Protein AF-A0A8A1MD10-F1 (afdb_monomer_lite)

Sequence (237 aa):
MRPQIRIPIPFLLPCSCPISASTSSSSISSNSLFLYAPNSRLSQWTCHQCLEQRRVQRHQIAHLLSREYSTTTPQFQKFNNNWGNNTNDKRRPRRALRYAAAGGTLGAALFAFSDDLKHVYSAAERTGRVTVALAVCINDYRKTLNRDSDSEEEKAGWLKACHKRCAQRTLRVLEKNGSIFIKLGQHLSSMGYLLPLEWTTTFIPLQDKCPVSSFESIEEMFVKDTGHTIDELFSSF

Radius of gyration: 34.05 Å; chains: 1; bounding box: 93×76×70 Å

Organism: Ajellomyces capsulatus (NCBI:txid5037)

InterPro domains:
  IPR051130 Mitochondrial structure and function regulator [PTHR43173] (122-237)

pLDDT: mean 72.94, std 24.13, range [28.0, 98.62]

Structure (mmCIF, N/CA/C/O backbone):
data_AF-A0A8A1MD10-F1
#
_entry.id   AF-A0A8A1MD10-F1
#
loop_
_atom_site.group_PDB
_atom_site.id
_atom_site.type_symbol
_atom_site.label_atom_id
_atom_site.label_alt_id
_atom_site.label_comp_id
_atom_site.label_asym_id
_atom_site.label_entity_id
_atom_site.label_seq_id
_atom_site.pdbx_PDB_ins_code
_atom_site.Cartn_x
_atom_site.Cartn_y
_atom_site.Cartn_z
_atom_site.occupancy
_atom_site.B_iso_or_equiv
_atom_site.auth_seq_id
_atom_site.auth_comp_id
_atom_site.auth_asym_id
_atom_site.auth_atom_id
_atom_site.pdbx_PDB_model_num
ATOM 1 N N . MET A 1 1 ? 34.085 29.764 1.955 1.00 44.03 1 MET A N 1
ATOM 2 C CA . MET A 1 1 ? 34.337 29.331 3.346 1.00 44.03 1 MET A CA 1
ATOM 3 C C . MET A 1 1 ? 33.016 29.366 4.104 1.00 44.03 1 MET A C 1
ATOM 5 O O . MET A 1 1 ? 32.443 30.437 4.231 1.00 44.03 1 MET A O 1
ATOM 9 N N . ARG A 1 2 ? 32.481 28.208 4.509 1.00 38.69 2 ARG A N 1
ATOM 10 C CA . ARG A 1 2 ? 31.287 28.081 5.367 1.00 38.69 2 ARG A CA 1
ATOM 11 C C . ARG A 1 2 ? 31.654 27.185 6.560 1.00 38.69 2 ARG A C 1
ATOM 13 O O . ARG A 1 2 ? 32.379 26.215 6.337 1.00 38.69 2 ARG A O 1
ATOM 20 N N . PRO A 1 3 ? 31.220 27.506 7.789 1.00 41.19 3 PRO A N 1
ATOM 21 C CA . PRO A 1 3 ? 31.648 26.789 8.983 1.00 41.19 3 PRO A CA 1
ATOM 22 C C . PRO A 1 3 ? 30.941 25.433 9.107 1.00 41.19 3 PRO A C 1
ATOM 24 O O . PRO A 1 3 ? 29.735 25.322 8.903 1.00 41.19 3 PRO A O 1
ATOM 27 N N . GLN A 1 4 ? 31.724 24.410 9.449 1.00 41.06 4 GLN A N 1
ATOM 28 C CA . GLN A 1 4 ? 31.274 23.068 9.814 1.00 41.06 4 GLN A CA 1
ATOM 29 C C . GLN A 1 4 ? 30.897 23.065 11.300 1.00 41.06 4 GLN A C 1
ATOM 31 O O . GLN A 1 4 ? 31.772 23.228 12.149 1.00 41.06 4 GLN A O 1
ATOM 36 N N . ILE A 1 5 ? 29.620 22.863 11.626 1.00 41.25 5 ILE A N 1
ATOM 37 C CA . ILE A 1 5 ? 29.182 22.608 13.004 1.00 41.25 5 ILE A CA 1
ATOM 38 C C . ILE A 1 5 ? 29.182 21.093 13.208 1.00 41.25 5 ILE A C 1
ATOM 40 O O . ILE A 1 5 ? 28.357 20.366 12.660 1.00 41.25 5 ILE A O 1
ATOM 44 N N . ARG A 1 6 ? 30.173 20.622 13.968 1.00 39.50 6 ARG A N 1
ATOM 45 C CA . ARG A 1 6 ? 30.375 19.227 14.362 1.00 39.50 6 ARG A CA 1
ATOM 46 C C . ARG A 1 6 ? 29.631 19.000 15.684 1.00 39.50 6 ARG A C 1
ATOM 48 O O . ARG A 1 6 ? 30.017 19.572 16.697 1.00 39.50 6 ARG A O 1
ATOM 55 N N . ILE A 1 7 ? 28.568 18.199 15.676 1.00 38.38 7 ILE A N 1
ATOM 56 C CA . ILE A 1 7 ? 27.842 17.798 16.893 1.00 38.38 7 ILE A CA 1
ATOM 57 C C . ILE A 1 7 ? 28.504 16.520 17.454 1.00 38.38 7 ILE A C 1
ATOM 59 O O . ILE A 1 7 ? 28.786 15.609 16.671 1.00 38.38 7 ILE A O 1
ATOM 63 N N . PRO A 1 8 ? 28.802 16.435 18.765 1.00 36.66 8 PRO A N 1
ATOM 64 C CA . PRO A 1 8 ? 29.483 15.289 19.363 1.00 36.66 8 PRO A CA 1
ATOM 65 C C . PRO A 1 8 ? 28.542 14.093 19.575 1.00 36.66 8 PRO A C 1
ATOM 67 O O . PRO A 1 8 ? 27.419 14.232 20.052 1.00 36.66 8 PRO A O 1
ATOM 70 N N . ILE A 1 9 ? 29.045 12.905 19.238 1.00 42.38 9 ILE A N 1
ATOM 71 C CA . ILE A 1 9 ? 28.426 11.597 19.487 1.00 42.38 9 ILE A CA 1
ATOM 72 C C . ILE A 1 9 ? 28.698 11.214 20.952 1.00 42.38 9 ILE A C 1
ATOM 74 O O . ILE A 1 9 ? 29.871 11.162 21.333 1.00 42.38 9 ILE A O 1
ATOM 78 N N . PRO A 1 10 ? 27.686 10.903 21.784 1.00 40.12 10 PRO A N 1
ATOM 79 C CA . PRO A 1 10 ? 27.935 10.277 23.070 1.00 40.12 10 PRO A CA 1
ATOM 80 C C . PRO A 1 10 ? 28.307 8.807 22.861 1.00 40.12 10 PRO A C 1
ATOM 82 O O . PRO A 1 10 ? 27.549 8.014 22.303 1.00 40.12 10 PRO A O 1
ATOM 85 N N . PHE A 1 11 ? 29.510 8.476 23.319 1.00 37.62 11 PHE A N 1
ATOM 86 C CA . PHE A 1 11 ? 30.043 7.131 23.463 1.00 37.62 11 PHE A CA 1
ATOM 87 C C . PHE A 1 11 ? 29.092 6.249 24.286 1.00 37.62 11 PHE A C 1
ATOM 89 O O . PHE A 1 11 ? 28.817 6.533 25.451 1.00 37.62 11 PHE A O 1
ATOM 96 N N . LEU A 1 12 ? 28.636 5.145 23.693 1.00 33.94 12 LEU A N 1
ATOM 97 C CA . LEU A 1 12 ? 28.057 4.022 24.424 1.00 33.94 12 LEU A CA 1
ATOM 98 C C . LEU A 1 12 ? 29.203 3.250 25.089 1.00 33.94 12 LEU A C 1
ATOM 100 O O . LEU A 1 12 ? 29.985 2.585 24.411 1.00 33.94 12 LEU A O 1
ATOM 104 N N . LEU A 1 13 ? 29.315 3.361 26.414 1.00 36.78 13 LEU A N 1
ATOM 105 C CA . LEU A 1 13 ? 30.119 2.445 27.221 1.00 36.78 13 LEU A CA 1
ATOM 106 C C . LEU A 1 13 ? 29.329 1.145 27.474 1.00 36.78 13 LEU A C 1
ATOM 108 O O . LEU A 1 13 ? 28.119 1.201 27.709 1.00 36.78 13 LEU A O 1
ATOM 112 N N . PRO A 1 14 ? 29.995 -0.022 27.432 1.00 34.59 14 PRO A N 1
ATOM 113 C CA . PRO A 1 14 ? 29.366 -1.325 27.578 1.00 34.59 14 PRO A CA 1
ATOM 114 C C . PRO A 1 14 ? 29.125 -1.650 29.055 1.00 34.59 14 PRO A C 1
ATOM 116 O O . PRO A 1 14 ? 30.045 -1.605 29.871 1.00 34.59 14 PRO A O 1
ATOM 119 N N . CYS A 1 15 ? 27.893 -2.021 29.406 1.00 29.03 15 CYS A N 1
ATOM 120 C CA . CYS A 1 15 ? 27.619 -2.612 30.710 1.00 29.03 15 CYS A CA 1
ATOM 121 C C . CYS A 1 15 ? 28.132 -4.054 30.747 1.00 29.03 15 CYS A C 1
ATOM 123 O O . CYS A 1 15 ? 27.687 -4.928 30.006 1.00 29.03 15 CYS A O 1
ATOM 125 N N . SER A 1 16 ? 29.083 -4.253 31.648 1.00 30.19 16 SER A N 1
ATOM 126 C CA . SER A 1 16 ? 29.705 -5.499 32.063 1.00 30.19 16 SER A CA 1
ATOM 127 C C . SER A 1 16 ? 28.682 -6.543 32.527 1.00 30.19 16 SER A C 1
ATOM 129 O O . SER A 1 16 ? 27.879 -6.277 33.420 1.00 30.19 16 SER A O 1
ATOM 131 N N . CYS A 1 17 ? 28.772 -7.765 32.001 1.00 32.53 17 CYS A N 1
ATOM 132 C CA . CYS A 1 17 ? 28.255 -8.960 32.672 1.00 32.53 17 CYS A CA 1
ATOM 133 C C . CYS A 1 17 ? 29.440 -9.723 33.288 1.00 32.53 17 CYS A C 1
ATOM 135 O O . CYS A 1 17 ? 30.447 -9.908 32.600 1.00 32.53 17 CYS A O 1
ATOM 137 N N . PRO A 1 18 ? 29.361 -10.176 34.552 1.00 34.75 18 PRO A N 1
ATOM 138 C CA . PRO A 1 18 ? 30.383 -11.037 35.123 1.00 34.75 18 PRO A CA 1
ATOM 139 C C . PRO A 1 18 ? 30.288 -12.468 34.571 1.00 34.75 18 PRO A C 1
ATOM 141 O O . PRO A 1 18 ? 29.211 -13.035 34.391 1.00 34.75 18 PRO A O 1
ATOM 144 N N . ILE A 1 19 ? 31.474 -13.015 34.313 1.00 32.62 19 ILE A N 1
ATOM 145 C CA . ILE A 1 19 ? 31.812 -14.388 33.924 1.00 32.62 19 ILE A CA 1
ATOM 146 C C . ILE A 1 19 ? 31.745 -15.309 35.153 1.00 32.62 19 ILE A C 1
ATOM 148 O O . ILE A 1 19 ? 32.124 -14.864 36.235 1.00 32.62 19 ILE A O 1
ATOM 152 N N . SER A 1 20 ? 31.339 -16.579 34.971 1.00 30.72 20 SER A N 1
ATOM 153 C CA . SER A 1 20 ? 31.912 -17.840 35.534 1.00 30.72 20 SER A CA 1
ATOM 154 C C . SER A 1 20 ? 30.846 -18.950 35.438 1.00 30.72 20 SER A C 1
ATOM 156 O O . SER A 1 20 ? 29.787 -18.823 36.035 1.00 30.72 20 SER A O 1
ATOM 158 N N . ALA A 1 21 ? 30.920 -19.940 34.541 1.00 30.33 21 ALA A N 1
ATOM 159 C CA . ALA A 1 21 ? 31.827 -21.097 34.482 1.00 30.33 21 ALA A CA 1
ATOM 160 C C . ALA A 1 21 ? 31.672 -22.089 35.655 1.00 30.33 21 ALA A C 1
ATOM 162 O O . ALA A 1 21 ? 32.064 -21.781 36.775 1.00 30.33 21 ALA A O 1
ATOM 163 N N . SER A 1 22 ? 31.171 -23.302 35.363 1.00 30.66 22 SER A N 1
ATOM 164 C CA . SER A 1 22 ? 31.882 -24.597 35.511 1.00 30.66 22 SER A CA 1
ATOM 165 C C . SER A 1 22 ? 30.931 -25.806 35.730 1.00 30.66 22 SER A C 1
ATOM 167 O O . SER A 1 22 ? 30.045 -25.752 36.571 1.00 30.66 22 SER A O 1
ATOM 169 N N . THR A 1 23 ? 31.134 -26.844 34.888 1.00 28.08 23 THR A N 1
ATOM 170 C CA . THR A 1 23 ? 31.140 -28.327 35.116 1.00 28.08 23 THR A CA 1
ATOM 171 C C . THR A 1 23 ? 30.072 -29.005 36.005 1.00 28.08 23 THR A C 1
ATOM 173 O O . THR A 1 23 ? 29.733 -28.495 37.054 1.00 28.08 23 THR A O 1
ATOM 176 N N . SER A 1 24 ? 29.548 -30.220 35.771 1.00 30.53 24 SER A N 1
ATOM 177 C CA . SER A 1 24 ? 29.782 -31.337 34.830 1.00 30.53 24 SER A CA 1
ATOM 178 C C . SER A 1 24 ? 28.785 -32.479 35.160 1.00 30.53 24 SER A C 1
ATOM 180 O O . SER A 1 24 ? 28.436 -32.610 36.328 1.00 30.53 24 SER A O 1
ATOM 182 N N . SER A 1 25 ? 28.465 -33.349 34.174 1.00 31.23 25 SER A N 1
ATOM 183 C CA . SER A 1 25 ? 28.041 -34.785 34.278 1.00 31.23 25 SER A CA 1
ATOM 184 C C . SER A 1 25 ? 26.765 -35.133 35.100 1.00 31.23 25 SER A C 1
ATOM 186 O O . SER A 1 25 ? 26.563 -34.617 36.182 1.00 31.23 25 SER A O 1
ATOM 188 N N . SER A 1 26 ? 25.831 -36.026 34.740 1.00 30.27 26 SER A N 1
ATOM 189 C CA . SER A 1 26 ? 25.896 -37.320 34.043 1.00 30.27 26 SER A CA 1
ATOM 190 C C . SER A 1 26 ? 24.478 -37.784 33.629 1.00 30.27 26 SER A C 1
ATOM 192 O O . SER A 1 26 ? 23.465 -37.212 34.012 1.00 30.27 26 SER A O 1
ATOM 194 N N . SER A 1 27 ? 24.469 -38.862 32.858 1.00 30.28 27 SER A N 1
ATOM 195 C CA . SER A 1 27 ? 23.443 -39.588 32.101 1.00 30.28 27 SER A CA 1
ATOM 196 C C . SER A 1 27 ? 22.368 -40.427 32.846 1.00 30.28 27 SER A C 1
ATOM 198 O O . SER A 1 27 ? 22.658 -41.021 33.876 1.00 30.28 27 SER A O 1
ATOM 200 N N . ILE A 1 28 ? 21.227 -40.612 32.143 1.00 30.58 28 ILE A N 1
ATOM 201 C CA . ILE A 1 28 ? 20.258 -41.751 32.092 1.00 30.58 28 ILE A CA 1
ATOM 202 C C . ILE A 1 28 ? 19.277 -41.972 33.269 1.00 30.58 28 ILE A C 1
ATOM 204 O O . ILE A 1 28 ? 19.673 -42.406 34.341 1.00 30.58 28 ILE A O 1
ATOM 208 N N . SER A 1 29 ? 17.963 -41.838 33.013 1.00 28.00 29 SER A N 1
ATOM 209 C CA . SER A 1 29 ? 16.974 -42.947 32.929 1.00 28.00 29 SER A CA 1
ATOM 210 C C . SER A 1 29 ? 15.517 -42.440 32.982 1.00 28.00 29 SER A C 1
ATOM 212 O O . SER A 1 29 ? 15.240 -41.310 33.367 1.00 28.00 29 SER A O 1
ATOM 214 N N . SER A 1 30 ? 14.603 -43.297 32.538 1.00 36.19 30 SER A N 1
ATOM 215 C CA . SER A 1 30 ? 13.250 -43.048 32.038 1.00 36.19 30 SER A CA 1
ATOM 216 C C . SER A 1 30 ? 12.127 -42.940 33.091 1.00 36.19 30 SER A C 1
ATOM 218 O O . SER A 1 30 ? 12.236 -43.463 34.194 1.00 36.19 30 SER A O 1
ATOM 220 N N . ASN A 1 31 ? 10.989 -42.415 32.603 1.00 31.92 31 ASN A N 1
ATOM 221 C CA . ASN A 1 31 ? 9.580 -42.629 32.997 1.00 31.92 31 ASN A CA 1
ATOM 222 C C . ASN A 1 31 ? 8.854 -41.587 33.883 1.00 31.92 31 ASN A C 1
ATOM 224 O O . ASN A 1 31 ? 9.048 -41.482 35.085 1.00 31.92 31 ASN A O 1
ATOM 228 N N . SER A 1 32 ? 7.940 -40.877 33.202 1.00 38.31 32 SER A N 1
ATOM 229 C CA . SER A 1 32 ? 6.607 -40.364 33.580 1.00 38.31 32 SER A CA 1
ATOM 230 C C . SER A 1 32 ? 6.241 -40.106 35.055 1.00 38.31 32 SER A C 1
ATOM 232 O O . SER A 1 32 ? 6.038 -41.050 35.812 1.00 38.31 32 SER A O 1
ATOM 234 N N . LEU A 1 33 ? 5.925 -38.842 35.381 1.00 31.39 33 LEU A N 1
ATOM 235 C CA . LEU A 1 33 ? 4.603 -38.314 35.801 1.00 31.39 33 LEU A CA 1
ATOM 236 C C . LEU A 1 33 ? 4.777 -36.959 36.528 1.00 31.39 33 LEU A C 1
ATOM 238 O O . LEU A 1 33 ? 5.666 -36.800 37.350 1.00 31.39 33 LEU A O 1
ATOM 242 N N . PHE A 1 34 ? 3.910 -36.003 36.177 1.00 35.31 34 PHE A N 1
ATOM 243 C CA . PHE A 1 34 ? 3.464 -34.807 36.915 1.00 35.31 34 PHE A CA 1
ATOM 244 C C . PHE A 1 34 ? 4.346 -34.204 38.034 1.00 35.31 34 PHE A C 1
ATOM 246 O O . PHE A 1 34 ? 4.425 -34.760 39.121 1.00 35.31 34 PHE A O 1
ATOM 253 N N . LEU A 1 35 ? 4.809 -32.959 37.829 1.00 31.33 35 LEU A N 1
ATOM 254 C CA . LEU A 1 35 ? 4.456 -31.747 38.604 1.00 31.33 35 LEU A CA 1
ATOM 255 C C . LEU A 1 35 ? 5.569 -30.673 38.570 1.00 31.33 35 LEU A C 1
ATOM 257 O O . LEU A 1 35 ? 6.754 -30.972 38.515 1.00 31.33 35 LEU A O 1
ATOM 261 N N . TYR A 1 36 ? 5.126 -29.419 38.707 1.00 32.22 36 TYR A N 1
ATOM 262 C CA . TYR A 1 36 ? 5.881 -28.219 39.100 1.00 32.22 36 TYR A CA 1
ATOM 263 C C . TYR A 1 36 ? 6.934 -27.661 38.127 1.00 32.22 36 TYR A C 1
ATOM 265 O O . TYR A 1 36 ? 8.126 -27.928 38.228 1.00 32.22 36 TYR A O 1
ATOM 273 N N . ALA A 1 37 ? 6.500 -26.721 37.278 1.00 33.00 37 ALA A N 1
ATOM 274 C CA . ALA A 1 37 ? 7.384 -25.662 36.790 1.00 33.00 37 ALA A CA 1
ATOM 275 C C . ALA A 1 37 ? 7.415 -24.508 37.824 1.00 33.00 37 ALA A C 1
ATOM 277 O O . ALA A 1 37 ? 6.349 -24.093 38.295 1.00 33.00 37 ALA A O 1
ATOM 278 N N . PRO A 1 38 ? 8.599 -24.004 38.219 1.00 39.75 38 PRO A N 1
ATOM 279 C CA . PRO A 1 38 ? 8.744 -23.058 39.318 1.00 39.75 38 PRO A CA 1
ATOM 280 C C . PRO A 1 38 ? 8.353 -21.624 38.935 1.00 39.75 38 PRO A C 1
ATOM 282 O O . PRO A 1 38 ? 8.560 -21.158 37.817 1.00 39.75 38 PRO A O 1
ATOM 285 N N . ASN A 1 39 ? 7.821 -20.913 39.932 1.00 46.75 39 ASN A N 1
ATOM 286 C CA . ASN A 1 39 ? 7.579 -19.473 39.933 1.00 46.75 39 ASN A CA 1
ATOM 287 C C . ASN A 1 39 ? 8.871 -18.686 39.656 1.00 46.75 39 ASN A C 1
ATOM 289 O O . ASN A 1 39 ? 9.686 -18.505 40.560 1.00 46.75 39 ASN A O 1
ATOM 293 N N . SER A 1 40 ? 9.009 -18.100 38.469 1.00 40.72 40 SER A N 1
ATOM 294 C CA . SER A 1 40 ? 9.895 -16.953 38.257 1.00 40.72 40 SER A CA 1
ATOM 295 C C . SER A 1 40 ? 9.082 -15.663 38.393 1.00 40.72 40 SER A C 1
ATOM 297 O O . SER A 1 40 ? 8.401 -15.235 37.460 1.00 40.72 40 SER A O 1
ATOM 299 N N . ARG A 1 41 ? 9.133 -15.047 39.582 1.00 51.09 41 ARG A N 1
ATOM 300 C CA . ARG A 1 41 ? 8.635 -13.684 39.816 1.00 51.09 41 ARG A CA 1
ATOM 301 C C . ARG A 1 41 ? 9.583 -12.688 39.142 1.00 51.09 41 ARG A C 1
ATOM 303 O O . ARG A 1 41 ? 10.556 -12.259 39.749 1.00 51.09 41 ARG A O 1
ATOM 310 N N . LEU A 1 42 ? 9.276 -12.297 37.910 1.00 43.97 42 LEU A N 1
ATOM 311 C CA . LEU A 1 42 ? 9.720 -11.018 37.360 1.00 43.97 42 LEU A CA 1
ATOM 312 C C . LEU A 1 42 ? 8.507 -10.089 37.343 1.00 43.97 42 LEU A C 1
ATOM 314 O O . LEU A 1 42 ? 7.495 -10.371 36.705 1.00 43.97 42 LEU A O 1
ATOM 318 N N . SER A 1 43 ? 8.604 -9.016 38.123 1.00 52.19 43 SER A N 1
ATOM 319 C CA . SER A 1 43 ? 7.613 -7.950 38.249 1.00 52.19 43 SER A CA 1
ATOM 320 C C . SER A 1 43 ? 7.446 -7.222 36.910 1.00 52.19 43 SER A C 1
ATOM 322 O O . SER A 1 43 ? 8.120 -6.230 36.645 1.00 52.19 43 SER A O 1
ATOM 324 N N . GLN A 1 44 ? 6.549 -7.713 36.055 1.00 59.38 44 GLN A N 1
ATOM 325 C CA . GLN A 1 44 ? 6.051 -6.961 34.905 1.00 59.38 44 GLN A CA 1
ATOM 326 C C . GLN A 1 44 ? 4.975 -5.988 35.387 1.00 59.38 44 GLN A C 1
ATOM 328 O O . GLN A 1 44 ? 3.900 -6.404 35.825 1.00 59.38 44 GLN A O 1
ATOM 333 N N . TRP A 1 45 ? 5.261 -4.687 35.303 1.00 50.81 45 TRP A N 1
ATOM 334 C CA . TRP A 1 45 ? 4.257 -3.646 35.503 1.00 50.81 45 TRP A CA 1
ATOM 335 C C . TRP A 1 45 ? 3.121 -3.884 34.501 1.00 50.81 45 TRP A C 1
ATOM 337 O O . TRP A 1 45 ? 3.319 -3.833 33.289 1.00 50.81 45 TRP A O 1
ATOM 347 N N . THR A 1 46 ? 1.951 -4.257 35.009 1.00 73.44 46 THR A N 1
ATOM 348 C CA . THR A 1 46 ? 0.755 -4.514 34.201 1.00 73.44 46 THR A CA 1
ATOM 349 C C . THR A 1 46 ? -0.231 -3.398 34.513 1.00 73.44 46 THR A C 1
ATOM 351 O O . THR A 1 46 ? -0.434 -3.098 35.688 1.00 73.44 46 THR A O 1
ATOM 354 N N . CYS A 1 47 ? -0.819 -2.756 33.497 1.00 81.19 47 CYS A N 1
ATOM 355 C CA . CYS A 1 47 ? -1.744 -1.649 33.750 1.00 81.19 47 CYS A CA 1
ATOM 356 C C . CYS A 1 47 ? -2.976 -2.125 34.546 1.00 81.19 47 CYS A C 1
ATOM 358 O O . CYS A 1 47 ? -3.354 -3.301 34.483 1.00 81.19 47 CYS A O 1
ATOM 360 N N . HIS A 1 48 ? -3.612 -1.199 35.267 1.00 72.88 48 HIS A N 1
ATOM 361 C CA . HIS A 1 48 ? -4.747 -1.487 36.147 1.00 72.88 48 HIS A CA 1
ATOM 362 C C . HIS A 1 48 ? -5.911 -2.178 35.406 1.00 72.88 48 HIS A C 1
ATOM 364 O O . HIS A 1 48 ? -6.452 -3.168 35.892 1.00 72.88 48 HIS A O 1
ATOM 370 N N . GLN A 1 49 ? -6.214 -1.751 34.173 1.00 69.62 49 GLN A N 1
ATOM 371 C CA . GLN A 1 49 ? -7.256 -2.348 33.323 1.00 69.62 49 GLN A CA 1
ATOM 372 C C . GLN A 1 49 ? -6.972 -3.831 32.997 1.00 69.62 49 GLN A C 1
ATOM 374 O O . GLN A 1 49 ? -7.862 -4.680 33.046 1.00 69.62 49 GLN A O 1
ATOM 379 N N . CYS A 1 50 ? -5.710 -4.160 32.704 1.00 71.56 50 CYS A N 1
ATOM 380 C CA . CYS A 1 50 ? -5.270 -5.519 32.377 1.00 71.56 50 CYS A CA 1
ATOM 381 C C . CYS A 1 50 ? -5.178 -6.426 33.616 1.00 71.56 50 CYS A C 1
ATOM 383 O O . CYS A 1 50 ? -5.320 -7.647 33.498 1.00 71.56 50 CYS A O 1
ATOM 385 N N . LEU A 1 51 ? -4.926 -5.854 34.799 1.00 71.94 51 LEU A N 1
ATOM 386 C CA . LEU A 1 51 ? -4.942 -6.582 36.069 1.00 71.94 51 LEU A CA 1
ATOM 387 C C . LEU A 1 51 ? -6.370 -7.027 36.421 1.00 71.94 51 LEU A C 1
ATOM 389 O O . LEU A 1 51 ? -6.587 -8.183 36.798 1.00 71.94 51 LEU A O 1
ATOM 393 N N . GLU A 1 52 ? -7.341 -6.140 36.213 1.00 68.88 52 GLU A N 1
ATOM 394 C CA . GLU A 1 52 ? -8.739 -6.399 36.550 1.00 68.88 52 GLU A CA 1
ATOM 395 C C . GLU A 1 52 ? -9.389 -7.399 35.590 1.00 68.88 52 GLU A C 1
ATOM 397 O O . GLU A 1 52 ? -10.078 -8.324 36.027 1.00 68.88 52 GLU A O 1
ATOM 402 N N . GLN A 1 53 ? -9.043 -7.346 34.299 1.00 65.38 53 GLN A N 1
ATOM 403 C CA . GLN A 1 53 ? -9.447 -8.377 33.337 1.00 65.38 53 GLN A CA 1
ATOM 404 C C . GLN A 1 53 ? -8.935 -9.778 33.719 1.00 65.38 53 GLN A C 1
ATOM 406 O O . GLN A 1 53 ? -9.681 -10.754 33.615 1.00 65.38 53 GLN A O 1
ATOM 411 N N . ARG A 1 54 ? -7.702 -9.906 34.240 1.00 58.50 54 ARG A N 1
ATOM 412 C CA . ARG A 1 54 ? -7.169 -11.209 34.692 1.00 58.50 54 ARG A CA 1
ATOM 413 C C . ARG A 1 54 ? -7.881 -11.757 35.930 1.00 58.50 54 ARG A C 1
ATOM 415 O O . ARG A 1 54 ? -7.961 -12.979 36.080 1.00 58.50 54 ARG A O 1
ATOM 422 N N . ARG A 1 55 ? -8.389 -10.897 36.819 1.00 57.69 55 ARG A N 1
ATOM 423 C CA . ARG A 1 55 ? -9.166 -11.324 37.998 1.00 57.69 55 ARG A CA 1
ATOM 424 C C . ARG A 1 55 ? -10.528 -11.885 37.598 1.00 57.69 55 ARG A C 1
ATOM 426 O O . ARG A 1 55 ? -10.882 -12.974 38.048 1.00 57.69 55 ARG A O 1
ATOM 433 N N . VAL A 1 56 ? -11.235 -11.213 36.689 1.00 57.28 56 VAL A N 1
ATOM 434 C CA . VAL A 1 56 ? -12.543 -11.673 36.187 1.00 57.28 56 VAL A CA 1
ATOM 435 C C . VAL A 1 56 ? -12.416 -13.013 35.448 1.00 57.28 56 VAL A C 1
ATOM 437 O O . VAL A 1 56 ? -13.213 -13.926 35.668 1.00 57.28 56 VAL A O 1
ATOM 440 N N . GLN A 1 57 ? -11.362 -13.187 34.645 1.00 53.00 57 GLN A N 1
ATOM 441 C CA . GLN A 1 57 ? -11.143 -14.412 33.867 1.00 53.00 57 GLN A CA 1
ATOM 442 C C . GLN A 1 57 ? -10.828 -15.639 34.747 1.00 53.00 57 GLN A C 1
ATOM 444 O O . GLN A 1 57 ? -11.228 -16.757 34.423 1.00 53.00 57 GLN A O 1
ATOM 449 N N . ARG A 1 58 ? -10.176 -15.446 35.907 1.00 49.97 58 ARG A N 1
ATOM 450 C CA . ARG A 1 58 ? -9.918 -16.532 36.873 1.00 49.97 58 ARG A CA 1
ATOM 451 C C . ARG A 1 58 ? -11.181 -17.024 37.582 1.00 49.97 58 ARG A C 1
ATOM 453 O O . ARG A 1 58 ? -11.273 -18.219 37.857 1.00 49.97 58 ARG A O 1
ATOM 460 N N . HIS A 1 59 ? -12.159 -16.156 37.846 1.00 49.00 59 HIS A N 1
ATOM 461 C CA . HIS A 1 59 ? -13.422 -16.587 38.456 1.00 49.00 59 HIS A CA 1
ATOM 462 C C . HIS A 1 59 ? -14.327 -17.363 37.493 1.00 49.00 59 HIS A C 1
ATOM 464 O O . HIS A 1 59 ? -15.021 -18.278 37.930 1.00 49.00 59 HIS A O 1
ATOM 470 N N . GLN A 1 60 ? -14.262 -17.096 36.186 1.00 50.38 60 GLN A N 1
ATOM 471 C CA . GLN A 1 60 ? -15.054 -17.850 35.207 1.00 50.38 60 GLN A CA 1
ATOM 472 C C . GLN A 1 60 ? -14.542 -19.286 34.991 1.00 50.38 60 GLN A C 1
ATOM 474 O O . GLN A 1 60 ? -15.347 -20.203 34.842 1.00 50.38 60 GLN A O 1
ATOM 479 N N . ILE A 1 61 ? -13.224 -19.519 35.049 1.00 46.50 61 ILE A N 1
ATOM 480 C CA . ILE A 1 61 ? -12.645 -20.870 34.887 1.00 46.50 61 ILE A CA 1
ATOM 481 C C . ILE A 1 61 ? -12.966 -21.769 36.092 1.00 46.50 61 ILE A C 1
ATOM 483 O O . ILE A 1 61 ? -13.236 -22.957 35.917 1.00 46.50 61 ILE A O 1
ATOM 487 N N . ALA A 1 62 ? -13.013 -21.213 37.307 1.00 52.69 62 ALA A N 1
ATOM 488 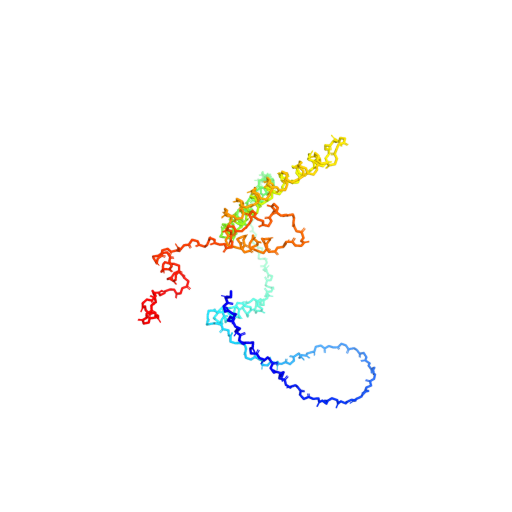C CA . ALA A 1 62 ? -13.357 -21.975 38.509 1.00 52.69 62 ALA A CA 1
ATOM 489 C C . ALA A 1 62 ? -14.805 -22.509 38.489 1.00 52.69 62 ALA A C 1
ATOM 491 O O . ALA A 1 62 ? -15.062 -23.590 39.011 1.00 52.69 62 ALA A O 1
ATOM 492 N N . HIS A 1 63 ? -15.737 -21.799 37.842 1.00 49.72 63 HIS A N 1
ATOM 493 C CA . HIS A 1 63 ? -17.151 -22.192 37.785 1.00 49.72 63 HIS A CA 1
ATOM 494 C C . HIS A 1 63 ? -17.471 -23.208 36.668 1.00 49.72 63 HIS A C 1
ATOM 496 O O . HIS A 1 63 ? -18.536 -23.825 36.676 1.00 49.72 63 HIS A O 1
ATOM 502 N N . LEU A 1 64 ? -16.561 -23.400 35.704 1.00 50.25 64 LEU A N 1
ATOM 503 C CA . LEU A 1 64 ? -16.708 -24.396 34.634 1.00 50.25 64 LEU A CA 1
ATOM 504 C C . LEU A 1 64 ? -16.131 -25.771 35.007 1.00 50.25 64 LEU A C 1
ATOM 506 O O . LEU A 1 64 ? -16.474 -26.759 34.362 1.00 50.25 64 LEU A O 1
ATOM 510 N N . LEU A 1 65 ? -15.293 -25.853 36.047 1.00 49.12 65 LEU A N 1
ATOM 511 C CA . LEU A 1 65 ? -14.638 -27.096 36.480 1.00 49.12 65 LEU A CA 1
ATOM 512 C C . LEU A 1 65 ? -15.307 -27.774 37.690 1.00 49.12 65 LEU A C 1
ATOM 514 O O . LEU A 1 65 ? -14.921 -28.885 38.037 1.00 49.12 65 LEU A O 1
ATOM 518 N N . SER A 1 66 ? -16.320 -27.158 38.307 1.00 51.75 66 SER A N 1
ATOM 519 C CA . SER A 1 66 ? -17.047 -27.709 39.466 1.00 51.75 66 SER A CA 1
ATOM 520 C C . SER A 1 66 ? -18.452 -28.231 39.147 1.00 51.75 66 SER A C 1
ATOM 522 O O . SER A 1 66 ? -19.209 -28.574 40.054 1.00 51.75 66 SER A O 1
ATOM 524 N N . ARG A 1 67 ? -18.831 -28.329 37.866 1.00 44.16 67 ARG A N 1
ATOM 525 C CA . ARG A 1 67 ? -20.125 -28.910 37.492 1.00 44.16 67 ARG A CA 1
ATOM 526 C C . ARG A 1 67 ? -20.025 -30.435 37.460 1.00 44.16 67 ARG A C 1
ATOM 528 O O . ARG A 1 67 ? -19.826 -31.035 36.407 1.00 44.16 67 ARG A O 1
ATOM 535 N N . GLU A 1 68 ? -20.163 -31.047 38.631 1.00 44.34 68 GLU A N 1
ATOM 536 C CA . GLU A 1 68 ? -20.410 -32.481 38.770 1.00 44.34 68 GLU A CA 1
ATOM 537 C C . GLU A 1 68 ? -21.686 -32.860 38.005 1.00 44.34 68 GLU A C 1
ATOM 539 O O . GLU A 1 68 ? -22.783 -32.359 38.266 1.00 44.34 68 GLU A O 1
ATOM 544 N N . TYR A 1 69 ? -21.546 -33.753 37.028 1.00 45.34 69 TYR A N 1
ATOM 545 C CA . TYR A 1 69 ? -22.679 -34.358 36.342 1.00 45.34 69 TYR A CA 1
ATOM 546 C C . TYR A 1 69 ? -23.241 -35.480 37.220 1.00 45.34 69 TYR A C 1
ATOM 548 O O . TYR A 1 69 ? -22.807 -36.626 37.135 1.00 45.34 69 TYR A O 1
ATOM 556 N N . SER A 1 70 ? -24.229 -35.159 38.058 1.00 41.81 70 SER A N 1
ATOM 557 C CA . SER A 1 70 ? -25.103 -36.180 38.645 1.00 41.81 70 SER A CA 1
ATOM 558 C C . SER A 1 70 ? -25.963 -36.794 37.541 1.00 41.81 70 SER A C 1
ATOM 560 O O . SER A 1 70 ? -26.825 -36.136 36.959 1.00 41.81 70 SER A O 1
ATOM 562 N N . THR A 1 71 ? -25.722 -38.067 37.237 1.00 43.19 71 THR A N 1
ATOM 563 C CA . THR A 1 71 ? -26.572 -38.884 36.367 1.00 43.19 71 THR A CA 1
ATOM 564 C C . THR A 1 71 ? -27.766 -39.395 37.169 1.00 43.19 71 THR A C 1
ATOM 566 O O . THR A 1 71 ? -27.815 -40.542 37.598 1.00 43.19 71 THR A O 1
ATOM 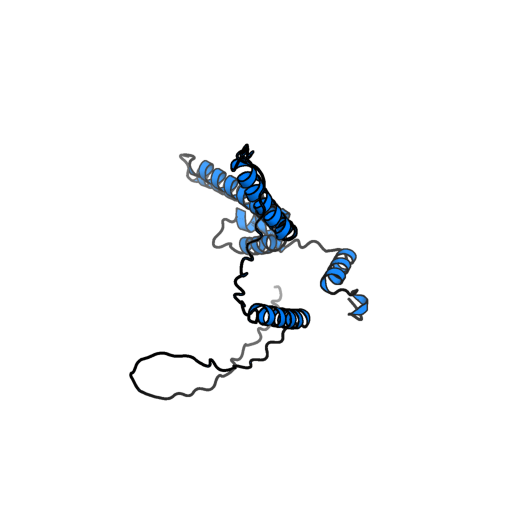569 N N . THR A 1 72 ? -28.766 -38.543 37.387 1.00 45.12 72 THR A N 1
ATOM 570 C CA . THR A 1 72 ? -30.088 -39.004 37.821 1.00 45.12 72 THR A CA 1
ATOM 571 C C . THR A 1 72 ? -30.864 -39.499 36.603 1.00 45.12 72 THR A C 1
ATOM 573 O O . THR A 1 72 ? -31.485 -38.739 35.864 1.00 45.12 72 THR A O 1
ATOM 576 N N . THR A 1 73 ? -30.813 -40.809 36.367 1.00 50.06 73 THR A N 1
ATOM 577 C CA . THR A 1 73 ? -31.761 -41.516 35.497 1.00 50.06 73 THR A CA 1
ATOM 578 C C . THR A 1 73 ? -33.187 -41.297 36.011 1.00 50.06 73 THR A C 1
ATOM 580 O O . THR A 1 73 ? -33.461 -41.656 37.159 1.00 50.06 73 THR A O 1
ATOM 583 N N . PRO A 1 74 ? -34.122 -40.749 35.214 1.00 43.97 74 PRO A N 1
ATOM 584 C CA . PRO A 1 74 ? -35.508 -40.650 35.640 1.00 43.97 74 PRO A CA 1
ATOM 585 C C . PRO A 1 74 ? -36.144 -42.044 35.597 1.00 43.97 74 PRO A C 1
ATOM 587 O O . PRO A 1 74 ? -36.227 -42.684 34.547 1.00 43.97 74 PRO A O 1
ATOM 590 N N . GLN A 1 75 ? -36.590 -42.523 36.756 1.00 46.34 75 GLN A N 1
ATOM 591 C CA . GLN A 1 75 ? -37.378 -43.741 36.884 1.00 46.34 75 GLN A CA 1
ATOM 592 C C . GLN A 1 75 ? -38.775 -43.478 36.302 1.00 46.34 75 GLN A C 1
ATOM 594 O O . GLN A 1 75 ? -39.568 -42.715 36.849 1.00 46.34 75 GLN A O 1
ATOM 599 N N . PHE A 1 76 ? -39.056 -44.076 35.146 1.00 36.75 76 PHE A N 1
ATOM 600 C CA . PHE A 1 76 ? -40.327 -43.946 34.439 1.00 36.75 76 PHE A CA 1
ATOM 601 C C . PHE A 1 76 ? -41.448 -44.638 35.232 1.00 36.75 76 PHE A C 1
ATOM 603 O O . PHE A 1 76 ? -41.545 -45.866 35.252 1.00 36.75 76 PHE A O 1
ATOM 610 N N . GLN A 1 77 ? -42.310 -43.857 35.885 1.00 51.66 77 GLN A N 1
ATOM 611 C CA . GLN A 1 77 ? -43.572 -44.349 36.435 1.00 51.66 77 GLN A CA 1
ATOM 612 C C . GLN A 1 77 ? -44.544 -44.612 35.277 1.00 51.66 77 GLN A C 1
ATOM 614 O O . GLN A 1 77 ? -44.964 -43.693 34.573 1.00 51.66 77 GLN A O 1
ATOM 619 N N . LYS A 1 78 ? -44.894 -45.886 35.067 1.00 41.31 78 LYS A N 1
ATOM 620 C CA . LYS A 1 78 ? -45.959 -46.296 34.144 1.00 41.31 78 LYS A CA 1
ATOM 621 C C . LYS A 1 78 ? -47.297 -45.747 34.644 1.00 41.31 78 LYS A C 1
ATOM 623 O O . LYS A 1 78 ? -47.919 -46.342 35.519 1.00 41.31 78 LYS A O 1
ATOM 628 N N . PHE A 1 79 ? -47.764 -44.659 34.043 1.00 45.41 79 PHE A N 1
ATOM 629 C CA . PHE A 1 79 ? -49.184 -44.328 34.056 1.00 45.41 79 PHE A CA 1
ATOM 630 C C . PHE A 1 79 ? -49.893 -45.170 32.992 1.00 45.41 79 PHE A C 1
ATOM 632 O O . PHE A 1 79 ? -49.582 -45.094 31.802 1.00 45.41 79 PHE A O 1
ATOM 639 N N . ASN A 1 80 ? -50.804 -46.029 33.450 1.00 51.25 80 ASN A N 1
ATOM 640 C CA . ASN A 1 80 ? -51.689 -46.818 32.606 1.00 51.25 80 ASN A CA 1
ATOM 641 C C . ASN A 1 80 ? -52.843 -45.930 32.136 1.00 51.25 80 ASN A C 1
ATOM 643 O O . ASN A 1 80 ? -53.807 -45.732 32.872 1.00 51.25 80 ASN A O 1
ATOM 647 N N . ASN A 1 81 ? -52.741 -45.416 30.913 1.00 47.59 81 ASN A N 1
ATOM 648 C CA . ASN A 1 81 ? -53.834 -44.702 30.272 1.00 47.59 81 ASN A CA 1
ATOM 649 C C . ASN A 1 81 ? -54.387 -45.573 29.147 1.00 47.59 81 ASN A C 1
ATOM 651 O O . ASN A 1 81 ? -53.771 -45.736 28.095 1.00 47.59 81 ASN A O 1
ATOM 655 N N . ASN A 1 82 ? -55.572 -46.123 29.397 1.00 57.84 82 ASN A N 1
ATOM 656 C CA . ASN A 1 82 ? -56.443 -46.683 28.380 1.00 57.84 82 ASN A CA 1
ATOM 657 C C . ASN A 1 82 ? -56.966 -45.515 27.525 1.00 57.84 82 ASN A C 1
ATOM 659 O O . ASN A 1 82 ? -57.815 -44.752 27.980 1.00 57.84 82 ASN A O 1
ATOM 663 N N . TRP A 1 83 ? -56.424 -45.332 26.320 1.00 37.03 83 TRP A N 1
ATOM 664 C CA . TRP A 1 83 ? -56.932 -44.364 25.348 1.00 37.03 83 TRP A CA 1
ATOM 665 C C . TRP A 1 83 ? -57.071 -45.048 23.993 1.00 37.03 83 TRP A C 1
ATOM 667 O O . TRP A 1 83 ? -56.133 -45.662 23.490 1.00 37.03 83 TRP A O 1
ATOM 677 N N . GLY A 1 84 ? -58.281 -44.963 23.443 1.00 41.88 84 GLY A N 1
ATOM 678 C CA . GLY A 1 84 ? -58.712 -45.673 22.250 1.00 41.88 84 GLY A CA 1
ATOM 679 C C . GLY A 1 84 ? -57.851 -45.422 21.013 1.00 41.88 84 GLY A C 1
ATOM 680 O O . GLY A 1 84 ? -57.315 -44.337 20.784 1.00 41.88 84 GLY A O 1
ATOM 681 N N . ASN A 1 85 ? -57.783 -46.466 20.190 1.00 52.06 85 ASN A N 1
ATOM 682 C CA . ASN A 1 85 ? -57.165 -46.473 18.876 1.00 52.06 85 ASN A CA 1
ATOM 683 C C . ASN A 1 85 ? -57.849 -45.470 17.942 1.00 52.06 85 ASN A C 1
ATOM 685 O O . ASN A 1 85 ? -58.933 -45.734 17.425 1.00 52.06 85 ASN A O 1
ATOM 689 N N . ASN A 1 86 ? -57.181 -44.346 17.683 1.00 55.53 86 ASN A N 1
ATOM 690 C CA . ASN A 1 86 ? -57.295 -43.636 16.413 1.00 55.53 86 ASN A CA 1
ATOM 691 C C . ASN A 1 86 ? -56.078 -42.721 16.206 1.00 55.53 86 ASN A C 1
ATOM 693 O O . ASN A 1 86 ? -56.152 -41.502 16.345 1.00 55.53 86 ASN A O 1
ATOM 697 N N . THR A 1 87 ? -54.920 -43.305 15.898 1.00 43.28 87 THR A N 1
ATOM 698 C CA . THR A 1 87 ? -53.731 -42.534 15.515 1.00 43.28 87 THR A CA 1
ATOM 699 C C . THR A 1 87 ? -53.572 -42.559 14.001 1.00 43.28 87 THR A C 1
ATOM 701 O O . THR A 1 87 ? -52.849 -43.368 13.424 1.00 43.28 87 THR A O 1
ATOM 704 N N . ASN A 1 88 ? -54.234 -41.608 13.340 1.00 55.78 88 ASN A N 1
ATOM 705 C CA . ASN A 1 88 ? -53.734 -41.074 12.078 1.00 55.78 88 ASN A CA 1
ATOM 706 C C . ASN A 1 88 ? -52.399 -40.378 12.381 1.00 55.78 88 ASN A C 1
ATOM 708 O O . ASN A 1 88 ? -52.363 -39.176 12.655 1.00 55.78 88 ASN A O 1
ATOM 712 N N . ASP A 1 89 ? -51.303 -41.138 12.371 1.00 54.62 89 ASP A N 1
ATOM 713 C CA . ASP A 1 89 ? -49.950 -40.604 12.497 1.00 54.62 89 ASP A CA 1
ATOM 714 C C . ASP A 1 89 ? -49.632 -39.754 11.261 1.00 54.62 89 ASP A C 1
ATOM 716 O O . ASP A 1 89 ? -49.033 -40.196 10.275 1.00 54.62 89 ASP A O 1
ATOM 720 N N . LYS A 1 90 ? -50.050 -38.484 11.304 1.00 56.00 90 LYS A N 1
ATOM 721 C CA . LYS A 1 90 ? -49.597 -37.443 10.384 1.00 56.00 90 LYS A CA 1
ATOM 722 C C . LYS A 1 90 ? -48.092 -37.304 10.578 1.00 56.00 90 LYS A C 1
ATOM 724 O O . LYS A 1 90 ? -47.629 -36.576 11.455 1.00 56.00 90 LYS A O 1
ATOM 729 N N . ARG A 1 91 ? -47.326 -38.027 9.755 1.00 56.38 91 ARG A N 1
ATOM 730 C CA . ARG A 1 91 ? -45.865 -37.942 9.647 1.00 56.38 91 ARG A CA 1
ATOM 731 C C . ARG A 1 91 ? -45.453 -36.468 9.588 1.00 56.38 91 ARG A C 1
ATOM 733 O O . ARG A 1 91 ? -45.540 -35.842 8.534 1.00 56.38 91 ARG A O 1
ATOM 740 N N . ARG A 1 92 ? -45.003 -35.903 10.717 1.00 61.84 92 ARG A N 1
ATOM 741 C CA . ARG A 1 92 ? -44.437 -34.546 10.757 1.00 61.84 92 ARG A CA 1
ATOM 742 C C . ARG A 1 92 ? -43.315 -34.478 9.716 1.00 61.84 92 ARG A C 1
ATOM 744 O O . ARG A 1 92 ? -42.445 -35.358 9.724 1.00 61.84 92 ARG A O 1
ATOM 751 N N . PRO A 1 93 ? -43.307 -33.483 8.810 1.00 64.44 93 PRO A N 1
ATOM 752 C CA . PRO A 1 93 ? -42.328 -33.437 7.741 1.00 64.44 93 PRO A CA 1
ATOM 753 C C . PRO A 1 93 ? -40.960 -33.176 8.365 1.00 64.44 93 PRO A C 1
ATOM 755 O O . PRO A 1 93 ? -40.603 -32.046 8.683 1.00 64.44 93 PRO A O 1
ATOM 758 N N . ARG A 1 94 ? -40.165 -34.240 8.523 1.00 70.94 94 ARG A N 1
ATOM 759 C CA . ARG A 1 94 ? -38.783 -34.212 9.037 1.00 70.94 94 ARG A CA 1
ATOM 760 C C . ARG A 1 94 ? -37.900 -33.170 8.333 1.00 70.94 94 ARG A C 1
ATOM 762 O O . ARG A 1 94 ? -36.895 -32.747 8.888 1.00 70.94 94 ARG A O 1
ATOM 769 N N . ARG A 1 95 ? -38.291 -32.732 7.131 1.00 72.94 95 ARG A N 1
ATOM 770 C CA . ARG A 1 95 ? -37.676 -31.628 6.381 1.00 72.94 95 ARG A CA 1
ATOM 771 C C . ARG A 1 95 ? -37.875 -30.267 7.059 1.00 72.94 95 ARG A C 1
ATOM 773 O O . ARG A 1 95 ? -36.899 -29.551 7.220 1.00 72.94 95 ARG A O 1
ATOM 780 N N . ALA A 1 96 ? -39.079 -29.946 7.533 1.00 80.31 96 ALA A N 1
ATOM 781 C CA . ALA A 1 96 ? -39.355 -28.681 8.221 1.00 80.31 96 ALA A CA 1
ATOM 782 C C . ALA A 1 96 ? -38.545 -28.551 9.520 1.00 80.31 96 ALA A C 1
ATOM 784 O O . ALA A 1 96 ? -37.982 -27.498 9.790 1.00 80.31 96 ALA A O 1
ATOM 785 N N . LEU A 1 97 ? -38.399 -29.650 10.269 1.00 83.00 97 LEU A N 1
ATOM 786 C CA . LEU A 1 97 ? -37.564 -29.678 11.472 1.00 83.00 97 LEU A CA 1
ATOM 787 C C . LEU A 1 97 ? -36.075 -29.465 11.154 1.00 83.00 97 LEU A C 1
ATOM 789 O O . LEU A 1 97 ? -35.391 -28.783 11.905 1.00 83.00 97 LEU A O 1
ATOM 793 N N . ARG A 1 98 ? -35.574 -30.000 10.030 1.00 83.19 98 ARG A N 1
ATOM 794 C CA . ARG A 1 98 ? -34.187 -29.777 9.580 1.00 83.19 98 ARG A CA 1
ATOM 795 C C . ARG A 1 98 ? -33.942 -28.330 9.159 1.00 83.19 98 ARG A C 1
ATOM 797 O O . ARG A 1 98 ? -32.918 -27.781 9.538 1.00 83.19 98 ARG A O 1
ATOM 804 N N . TYR A 1 99 ? -34.867 -27.710 8.425 1.00 88.25 99 TYR A N 1
ATOM 805 C CA . TYR A 1 99 ? -34.745 -26.296 8.050 1.00 88.25 99 TYR A CA 1
ATOM 806 C C . TYR A 1 99 ? -34.883 -25.367 9.257 1.00 88.25 99 TYR A C 1
ATOM 808 O O . TYR A 1 99 ? -34.133 -24.405 9.357 1.00 88.25 99 TYR A O 1
ATOM 816 N N . ALA A 1 100 ? -35.773 -25.681 10.203 1.00 86.69 100 ALA A N 1
ATOM 817 C CA . ALA A 1 100 ? -35.892 -24.938 11.454 1.00 86.69 100 ALA A CA 1
ATOM 818 C C . ALA A 1 100 ? -34.637 -25.086 12.327 1.00 86.69 100 ALA A C 1
ATOM 820 O O . ALA A 1 100 ? -34.161 -24.098 12.874 1.00 86.69 100 ALA A O 1
ATOM 821 N N . ALA A 1 101 ? -34.061 -26.290 12.413 1.00 86.75 101 ALA A N 1
ATOM 822 C CA . ALA A 1 101 ? -32.808 -26.519 13.126 1.00 86.75 101 ALA A CA 1
ATOM 823 C C . ALA A 1 101 ? -31.637 -25.782 12.457 1.00 86.75 101 ALA A C 1
ATOM 825 O O . ALA A 1 101 ? -30.929 -25.052 13.138 1.00 86.75 101 ALA A O 1
ATOM 826 N N . ALA A 1 102 ? -31.482 -25.901 11.133 1.00 85.94 102 ALA A N 1
ATOM 827 C CA . ALA A 1 102 ? -30.432 -25.218 10.375 1.00 85.94 102 ALA A CA 1
ATOM 828 C C . ALA A 1 102 ? -30.568 -23.685 10.443 1.00 85.94 102 ALA A C 1
ATOM 830 O O . ALA A 1 102 ? -29.589 -22.982 10.698 1.00 85.94 102 ALA A O 1
ATOM 831 N N . GLY A 1 103 ? -31.788 -23.167 10.273 1.00 90.12 103 GLY A N 1
ATOM 832 C CA . GLY A 1 103 ? -32.096 -21.744 10.397 1.00 90.12 103 GLY A CA 1
ATOM 833 C C . GLY A 1 103 ? -31.891 -21.225 11.820 1.00 90.12 103 GLY A C 1
ATOM 834 O O . GLY A 1 103 ? -31.306 -20.162 11.998 1.00 90.12 103 GLY A O 1
ATOM 835 N N . GLY A 1 104 ? -32.287 -22.000 12.834 1.00 89.81 104 GLY A N 1
ATOM 836 C CA . GLY A 1 104 ? -32.074 -21.676 14.244 1.00 89.81 104 GLY A CA 1
ATOM 837 C C . GLY A 1 104 ? -30.594 -21.636 14.623 1.00 89.81 104 GLY A C 1
ATOM 838 O O . GLY A 1 104 ? -30.163 -20.690 15.276 1.00 89.81 104 GLY A O 1
ATOM 839 N N . THR A 1 105 ? -29.790 -22.599 14.154 1.00 86.81 105 THR A N 1
ATOM 840 C CA . THR A 1 105 ? -28.334 -22.588 14.374 1.00 86.81 105 THR A CA 1
ATOM 841 C C . THR A 1 105 ? -27.649 -21.417 13.677 1.00 86.81 105 THR A C 1
ATOM 843 O O . THR A 1 105 ? -26.783 -20.784 14.274 1.00 86.81 105 THR A O 1
ATOM 846 N N . LEU A 1 106 ? -28.054 -21.085 12.446 1.00 89.44 106 LEU A N 1
ATOM 847 C CA . LEU A 1 106 ? -27.505 -19.939 11.722 1.00 89.44 106 LEU A CA 1
ATOM 848 C C . LEU A 1 106 ? -27.893 -18.619 12.401 1.00 89.44 106 LEU A C 1
ATOM 850 O O . LEU A 1 106 ? -27.045 -17.753 12.585 1.00 89.44 106 LEU A O 1
ATOM 854 N N . GLY A 1 107 ? -29.152 -18.486 12.825 1.00 87.12 107 GLY A N 1
ATOM 855 C CA . GLY A 1 107 ? -29.644 -17.313 13.545 1.00 87.12 107 GLY A CA 1
ATOM 856 C C . GLY A 1 107 ? -28.937 -17.102 14.885 1.00 87.12 107 GLY A C 1
ATOM 857 O O . GLY A 1 107 ? -28.500 -15.991 15.170 1.00 87.12 107 GLY A O 1
ATOM 858 N N . ALA A 1 108 ? -28.754 -18.166 15.674 1.00 86.81 108 ALA A N 1
ATOM 859 C CA . ALA A 1 108 ? -28.028 -18.103 16.943 1.00 86.81 108 ALA A CA 1
ATOM 860 C C . ALA A 1 108 ? -26.547 -17.746 16.748 1.00 86.81 108 ALA A C 1
ATOM 862 O O . ALA A 1 108 ? -26.010 -16.949 17.512 1.00 86.81 108 ALA A O 1
ATOM 863 N N . ALA A 1 109 ? -25.900 -18.283 15.707 1.00 83.38 109 ALA A N 1
ATOM 864 C CA . ALA A 1 109 ? -24.529 -17.920 15.368 1.00 83.38 109 ALA A CA 1
ATOM 865 C C . ALA A 1 109 ? -24.423 -16.436 14.980 1.00 83.38 109 ALA A C 1
ATOM 867 O O . ALA A 1 109 ? -23.609 -15.715 15.544 1.00 83.38 109 ALA A O 1
ATOM 868 N N . LEU A 1 110 ? -25.275 -15.946 14.076 1.00 85.44 110 LEU A N 1
ATOM 869 C CA . LEU A 1 110 ? -25.266 -14.533 13.678 1.00 85.44 110 LEU A CA 1
ATOM 870 C C . LEU A 1 110 ? -25.529 -13.589 14.858 1.00 85.44 110 LEU A C 1
ATOM 872 O O . LEU A 1 110 ? -24.913 -12.530 14.930 1.00 85.44 110 LEU A O 1
ATOM 876 N N . PHE A 1 111 ? -26.410 -13.979 15.783 1.00 84.81 111 PHE A N 1
ATOM 877 C CA . PHE A 1 111 ? -26.682 -13.208 16.994 1.00 84.81 111 PHE A CA 1
ATOM 878 C C . PHE A 1 111 ? -25.488 -13.207 17.956 1.00 84.81 111 PHE A C 1
ATOM 880 O O . PHE A 1 111 ? -25.107 -12.154 18.450 1.00 84.81 111 PHE A O 1
ATOM 887 N N . ALA A 1 112 ? -24.854 -14.361 18.182 1.00 83.56 112 ALA A N 1
ATOM 888 C CA . ALA A 1 112 ? -23.677 -14.460 19.045 1.00 83.56 112 ALA A CA 1
ATOM 889 C C . ALA A 1 112 ? -22.467 -13.681 18.499 1.00 83.56 112 ALA A C 1
ATOM 891 O O . ALA A 1 112 ? -21.663 -13.186 19.281 1.00 83.56 112 ALA A O 1
ATOM 892 N N . PHE A 1 113 ? -22.349 -13.548 17.174 1.00 81.31 113 PHE A N 1
ATOM 893 C CA . PHE A 1 113 ? -21.234 -12.858 16.519 1.00 81.31 113 PHE A CA 1
ATOM 894 C C . PHE A 1 113 ? -21.571 -11.434 16.045 1.00 81.31 113 PHE A C 1
ATOM 896 O O . PHE A 1 113 ? -20.769 -10.833 15.335 1.00 81.31 113 PHE A O 1
ATOM 903 N N . SER A 1 114 ? -22.718 -10.848 16.406 1.00 77.88 114 SER A N 1
ATOM 904 C CA . SER A 1 114 ? -23.161 -9.565 15.830 1.00 77.88 114 SER A CA 1
ATOM 905 C C . SER A 1 114 ? -22.215 -8.385 16.085 1.00 77.88 114 SER A C 1
ATOM 907 O O . SER A 1 114 ? -22.084 -7.512 15.223 1.00 77.88 114 SER A O 1
ATOM 909 N N . ASP A 1 115 ? -21.546 -8.349 17.240 1.00 76.38 115 ASP A N 1
ATOM 910 C CA . ASP A 1 115 ? -20.590 -7.284 17.572 1.00 76.38 115 ASP A CA 1
ATOM 911 C C . ASP A 1 115 ? -19.219 -7.506 16.918 1.00 76.38 115 ASP A C 1
ATOM 913 O O . ASP A 1 115 ? -18.638 -6.567 16.365 1.00 76.38 115 ASP A O 1
ATOM 917 N N . ASP A 1 116 ? -18.760 -8.757 16.837 1.00 77.00 116 ASP A N 1
ATOM 918 C CA . ASP A 1 116 ? -17.552 -9.124 16.092 1.00 77.00 116 ASP A CA 1
ATOM 919 C C . ASP A 1 116 ? -17.713 -8.864 14.588 1.00 77.00 116 ASP A C 1
ATOM 921 O O . ASP A 1 116 ? -16.771 -8.433 13.918 1.00 77.00 116 ASP A O 1
ATOM 925 N N . LEU A 1 117 ? -18.926 -9.039 14.050 1.00 79.19 117 LEU A N 1
ATOM 926 C CA . LEU A 1 117 ? -19.225 -8.791 12.641 1.00 79.19 117 LEU A CA 1
ATOM 927 C C . LEU A 1 117 ? -18.936 -7.344 12.223 1.00 79.19 117 LEU A C 1
ATOM 929 O O . LEU A 1 117 ? -18.486 -7.135 11.098 1.00 79.19 117 LEU A O 1
ATOM 933 N N . LYS A 1 118 ? -19.123 -6.344 13.095 1.00 76.81 118 LYS A N 1
ATOM 934 C CA . LYS A 1 118 ? -18.809 -4.938 12.765 1.00 76.81 118 LYS A CA 1
ATOM 935 C C . LYS A 1 118 ? -17.306 -4.732 12.569 1.00 76.81 118 LYS A C 1
ATOM 937 O O . LYS A 1 118 ? -16.879 -4.097 11.601 1.00 76.81 118 LYS A O 1
ATOM 942 N N . HIS A 1 119 ? -16.494 -5.299 13.460 1.00 78.88 119 HIS A N 1
ATOM 943 C CA . HIS A 1 119 ? -15.036 -5.217 13.377 1.00 78.88 119 HIS A CA 1
ATOM 944 C C . HIS A 1 119 ? -14.487 -6.032 12.203 1.00 78.88 119 HIS A C 1
ATOM 946 O O . HIS A 1 119 ? -13.604 -5.556 11.482 1.00 78.88 119 HIS A O 1
ATOM 952 N N . VAL A 1 120 ? -15.060 -7.212 11.955 1.00 82.88 120 VAL A N 1
ATOM 953 C CA . VAL A 1 120 ? -14.746 -8.046 10.790 1.00 82.88 120 VAL A CA 1
ATOM 954 C C . VAL A 1 120 ? -15.123 -7.331 9.497 1.00 82.88 120 VAL A C 1
ATOM 956 O O . VAL A 1 120 ? -14.320 -7.314 8.570 1.00 82.88 120 VAL A O 1
ATOM 959 N N . TYR A 1 121 ? -16.280 -6.672 9.434 1.00 85.31 121 TYR A N 1
ATOM 960 C CA . TYR A 1 121 ? -16.703 -5.911 8.259 1.00 85.31 121 TYR A CA 1
ATOM 961 C C . TYR A 1 121 ? -15.756 -4.742 7.967 1.00 85.31 121 TYR A C 1
ATOM 963 O O . TYR A 1 121 ? -15.274 -4.596 6.844 1.00 85.31 121 TYR A O 1
ATOM 971 N N . SER A 1 122 ? -15.398 -3.953 8.985 1.00 82.19 122 SER A N 1
ATOM 972 C CA . SER A 1 122 ? -14.430 -2.859 8.830 1.00 82.19 122 SER A CA 1
ATOM 973 C C . SER A 1 122 ? -13.033 -3.361 8.421 1.00 82.19 122 SER A C 1
ATOM 975 O O . SER A 1 122 ? -12.313 -2.711 7.656 1.00 82.19 122 SER A O 1
ATOM 977 N N . ALA A 1 123 ? -12.610 -4.534 8.901 1.00 86.31 123 ALA A N 1
ATOM 978 C CA . ALA A 1 123 ? -11.383 -5.183 8.440 1.00 86.31 123 ALA A CA 1
ATOM 979 C C . ALA A 1 123 ? -11.499 -5.688 6.990 1.00 86.31 123 ALA A C 1
ATOM 981 O O . ALA A 1 123 ? -10.568 -5.508 6.202 1.00 86.31 123 ALA A O 1
ATOM 982 N N . ALA A 1 124 ? -12.639 -6.269 6.620 1.00 92.25 124 ALA A N 1
ATOM 983 C CA . ALA A 1 124 ? -12.907 -6.775 5.280 1.00 92.25 124 ALA A CA 1
ATOM 984 C C . ALA A 1 124 ? -12.927 -5.649 4.242 1.00 92.25 124 ALA A C 1
ATOM 986 O O . ALA A 1 124 ? -12.352 -5.810 3.171 1.00 92.25 124 ALA A O 1
ATOM 987 N N . GLU A 1 125 ? -13.500 -4.489 4.567 1.00 92.38 125 GLU A N 1
ATOM 988 C CA . GLU A 1 125 ? -13.492 -3.326 3.677 1.00 92.38 125 GLU A CA 1
ATOM 989 C C . GLU A 1 125 ? -12.059 -2.850 3.385 1.00 92.38 125 GLU A C 1
ATOM 991 O O . GLU A 1 125 ? -11.681 -2.654 2.225 1.00 92.38 125 GLU A O 1
ATOM 996 N N . ARG A 1 126 ? -11.232 -2.714 4.431 1.00 93.44 126 ARG A N 1
ATOM 997 C CA . ARG A 1 126 ? -9.830 -2.285 4.297 1.00 93.44 126 ARG A CA 1
ATOM 998 C C . ARG A 1 126 ? -9.016 -3.266 3.459 1.00 93.44 126 ARG A C 1
ATOM 1000 O O . ARG A 1 126 ? -8.306 -2.846 2.543 1.00 93.44 126 ARG A O 1
ATOM 1007 N N . THR A 1 127 ? -9.149 -4.561 3.744 1.00 94.06 127 THR A N 1
ATOM 1008 C CA . THR A 1 127 ? -8.472 -5.633 3.002 1.00 94.06 127 THR A CA 1
ATOM 1009 C C . THR A 1 127 ? -8.974 -5.707 1.566 1.00 94.06 127 THR A C 1
ATOM 1011 O O . THR A 1 127 ? -8.166 -5.791 0.649 1.00 94.06 127 THR A O 1
ATOM 1014 N N . GLY A 1 128 ? -10.282 -5.572 1.343 1.00 96.94 128 GLY A N 1
ATOM 1015 C CA . GLY A 1 128 ? -10.890 -5.582 0.015 1.00 96.94 128 GLY A CA 1
ATOM 1016 C C . GLY A 1 128 ? -10.308 -4.504 -0.899 1.00 96.94 128 GLY A C 1
ATOM 1017 O O . GLY A 1 128 ? -9.910 -4.804 -2.024 1.00 96.94 128 GLY A O 1
ATOM 1018 N N . ARG A 1 129 ? -10.153 -3.268 -0.404 1.00 95.94 129 ARG A N 1
ATOM 1019 C CA . ARG A 1 129 ? -9.509 -2.175 -1.162 1.00 95.94 129 ARG A CA 1
ATOM 1020 C C . ARG A 1 129 ? -8.069 -2.517 -1.562 1.00 95.94 129 ARG A C 1
ATOM 1022 O O . ARG A 1 129 ? -7.673 -2.256 -2.699 1.00 95.94 129 ARG A O 1
ATOM 1029 N N . VAL A 1 130 ? -7.302 -3.123 -0.651 1.00 97.38 130 VAL A N 1
ATOM 1030 C CA . VAL A 1 130 ? -5.917 -3.563 -0.905 1.00 97.38 130 VAL A CA 1
ATOM 1031 C C . VAL A 1 130 ? -5.882 -4.679 -1.937 1.00 97.38 130 VAL A C 1
ATOM 1033 O O . VAL A 1 130 ? -5.139 -4.576 -2.909 1.00 97.38 130 VAL A O 1
ATOM 1036 N N . THR A 1 131 ? -6.709 -5.709 -1.773 1.00 98.31 131 THR A N 1
ATOM 1037 C CA . THR A 1 131 ? -6.787 -6.848 -2.692 1.00 98.31 131 THR A CA 1
ATOM 1038 C C . THR A 1 131 ? -7.162 -6.404 -4.103 1.00 98.31 131 THR A C 1
ATOM 1040 O O . THR A 1 131 ? -6.519 -6.830 -5.061 1.00 98.31 131 THR A O 1
ATOM 1043 N N . VAL A 1 132 ? -8.143 -5.507 -4.250 1.00 98.38 132 VAL A N 1
ATOM 1044 C CA . VAL A 1 132 ? -8.536 -4.965 -5.560 1.00 98.38 132 VAL A CA 1
ATOM 1045 C C . VAL A 1 132 ? -7.380 -4.199 -6.198 1.00 98.38 132 VAL A C 1
ATOM 1047 O O . VAL A 1 132 ? -7.031 -4.460 -7.348 1.00 98.38 132 VAL A O 1
ATOM 1050 N N . ALA A 1 133 ? -6.740 -3.284 -5.468 1.00 98.12 133 ALA A N 1
ATOM 1051 C CA . ALA A 1 133 ? -5.619 -2.529 -6.019 1.00 98.12 133 ALA A CA 1
ATOM 1052 C C . ALA A 1 133 ? -4.432 -3.425 -6.384 1.00 98.12 133 ALA A C 1
ATOM 1054 O O . ALA A 1 133 ? -3.837 -3.227 -7.443 1.00 98.12 133 ALA A O 1
ATOM 1055 N N . LEU A 1 134 ? -4.131 -4.433 -5.562 1.00 98.31 134 LEU A N 1
ATOM 1056 C CA . LEU A 1 134 ? -3.102 -5.430 -5.836 1.00 98.31 134 LEU A CA 1
ATOM 1057 C C . LEU A 1 134 ? -3.410 -6.210 -7.117 1.00 98.31 134 LEU A C 1
ATOM 1059 O O . LEU A 1 134 ? -2.543 -6.307 -7.981 1.00 98.31 134 LEU A O 1
ATOM 1063 N N . ALA A 1 135 ? -4.638 -6.709 -7.279 1.00 98.56 135 ALA A N 1
ATOM 1064 C CA . ALA A 1 135 ? -5.051 -7.426 -8.483 1.00 98.56 135 ALA A CA 1
ATOM 1065 C C . ALA A 1 135 ? -4.899 -6.557 -9.743 1.00 98.56 135 ALA A C 1
ATOM 1067 O O . ALA A 1 135 ? -4.363 -7.011 -10.756 1.00 98.56 135 ALA A O 1
ATOM 1068 N N . VAL A 1 136 ? -5.290 -5.279 -9.666 1.00 98.50 136 VAL A N 1
ATOM 1069 C CA . VAL A 1 136 ? -5.110 -4.330 -10.773 1.00 98.50 136 VAL A CA 1
ATOM 1070 C C . VAL A 1 136 ? -3.625 -4.077 -11.053 1.00 98.50 136 VAL A C 1
ATOM 1072 O O . VAL A 1 136 ? -3.233 -4.056 -12.216 1.00 98.50 136 VAL A O 1
ATOM 1075 N N . CYS A 1 137 ? -2.784 -3.917 -10.026 1.00 98.38 137 CYS A N 1
ATOM 1076 C CA . CYS A 1 137 ? -1.337 -3.752 -10.192 1.00 98.38 137 CYS A CA 1
ATOM 1077 C C . CYS A 1 137 ? -0.688 -4.986 -10.833 1.00 98.38 137 CYS A C 1
ATOM 1079 O O . CYS A 1 137 ? 0.102 -4.838 -11.761 1.00 98.38 137 CYS A O 1
ATOM 1081 N N . ILE A 1 138 ? -1.051 -6.196 -10.394 1.00 98.38 138 ILE A N 1
ATOM 1082 C CA . ILE A 1 138 ? -0.577 -7.454 -10.988 1.00 98.38 138 ILE A CA 1
ATOM 1083 C C . ILE A 1 138 ? -0.952 -7.506 -12.470 1.00 98.38 138 ILE A C 1
ATOM 1085 O O . ILE A 1 138 ? -0.105 -7.809 -13.308 1.00 98.38 138 ILE A O 1
ATOM 1089 N N . ASN A 1 139 ? -2.198 -7.177 -12.812 1.00 98.38 139 ASN A N 1
ATOM 1090 C CA . ASN A 1 139 ? -2.636 -7.143 -14.202 1.00 98.38 139 ASN A CA 1
ATOM 1091 C C . ASN A 1 139 ? -1.885 -6.083 -15.034 1.00 98.38 139 ASN A C 1
ATOM 1093 O O . ASN A 1 139 ? -1.516 -6.358 -16.173 1.00 98.38 139 ASN A O 1
ATOM 1097 N N . ASP A 1 140 ? -1.616 -4.900 -14.469 1.00 98.12 140 ASP A N 1
ATOM 1098 C CA . ASP A 1 140 ? -0.850 -3.823 -15.122 1.00 98.12 140 ASP A CA 1
ATOM 1099 C C . ASP A 1 140 ? 0.591 -4.272 -15.430 1.00 98.12 140 ASP A C 1
ATOM 1101 O O . ASP A 1 140 ? 1.072 -4.101 -16.553 1.00 98.12 140 ASP A O 1
ATOM 1105 N N . TYR A 1 141 ? 1.248 -4.955 -14.483 1.00 98.06 141 TYR A N 1
ATOM 1106 C CA . TYR A 1 141 ? 2.568 -5.547 -14.712 1.00 98.06 141 TYR A CA 1
ATOM 1107 C C . TYR A 1 141 ? 2.534 -6.660 -15.750 1.00 98.06 141 TYR A C 1
ATOM 1109 O O . TYR A 1 141 ? 3.357 -6.644 -16.657 1.00 98.06 141 TYR A O 1
ATOM 1117 N N . ARG A 1 142 ? 1.577 -7.594 -15.669 1.00 97.88 142 ARG A N 1
ATOM 1118 C CA . ARG A 1 142 ? 1.433 -8.665 -16.670 1.00 97.88 142 ARG A CA 1
ATOM 1119 C C . ARG A 1 142 ? 1.271 -8.085 -18.070 1.00 97.88 142 ARG A C 1
ATOM 1121 O O . ARG A 1 142 ? 1.957 -8.507 -18.991 1.00 97.88 142 ARG A O 1
ATOM 1128 N N . LYS A 1 143 ? 0.403 -7.082 -18.225 1.00 97.06 143 LYS A N 1
ATOM 1129 C CA . LYS A 1 143 ? 0.186 -6.408 -19.507 1.00 97.06 143 LYS A CA 1
ATOM 1130 C C . LYS A 1 143 ? 1.434 -5.666 -19.986 1.00 97.06 143 LYS A C 1
ATOM 1132 O O . LYS A 1 143 ? 1.708 -5.680 -21.176 1.00 97.06 143 LYS A O 1
ATOM 1137 N N . THR A 1 144 ? 2.164 -5.009 -19.086 1.00 96.19 144 THR A N 1
ATOM 1138 C CA . THR A 1 144 ? 3.367 -4.243 -19.442 1.00 96.19 144 THR A CA 1
ATOM 1139 C C . THR A 1 144 ? 4.543 -5.153 -19.800 1.00 96.19 144 THR A C 1
ATOM 1141 O O . THR A 1 144 ? 5.245 -4.865 -20.758 1.00 96.19 144 THR A O 1
ATOM 1144 N N . LEU A 1 145 ? 4.740 -6.254 -19.069 1.00 94.56 145 LEU A N 1
ATOM 1145 C CA . LEU A 1 145 ? 5.838 -7.203 -19.286 1.00 94.56 145 LEU A CA 1
ATOM 1146 C C . LEU A 1 145 ? 5.619 -8.118 -20.495 1.00 94.56 145 LEU A C 1
ATOM 1148 O O . LEU A 1 145 ? 6.594 -8.579 -21.071 1.00 94.56 145 LEU A O 1
ATOM 1152 N N . ASN A 1 146 ? 4.366 -8.356 -20.890 1.00 94.38 146 ASN A N 1
ATOM 1153 C CA . ASN A 1 146 ? 4.026 -9.131 -22.088 1.00 94.38 146 ASN A CA 1
ATOM 1154 C C . ASN A 1 146 ? 4.010 -8.286 -23.375 1.00 94.38 146 ASN A C 1
ATOM 1156 O O . ASN A 1 146 ? 3.514 -8.749 -24.398 1.00 94.38 146 ASN A O 1
ATOM 1160 N N . ARG A 1 147 ? 4.441 -7.022 -23.323 1.00 90.69 147 ARG A N 1
ATOM 1161 C CA . ARG A 1 147 ? 4.602 -6.214 -24.531 1.00 90.69 147 ARG A CA 1
ATOM 1162 C C . ARG A 1 147 ? 5.960 -6.505 -25.146 1.00 90.69 147 ARG A C 1
ATOM 1164 O O . ARG A 1 147 ? 6.975 -6.315 -24.483 1.00 90.69 147 ARG A O 1
ATOM 1171 N N . ASP A 1 148 ? 5.944 -6.879 -26.415 1.00 84.50 148 ASP A N 1
ATOM 1172 C CA . ASP A 1 148 ? 7.150 -6.988 -27.222 1.00 84.50 148 ASP A CA 1
ATOM 1173 C C . ASP A 1 148 ? 7.510 -5.600 -27.774 1.00 84.50 148 ASP A C 1
ATOM 1175 O O . ASP A 1 148 ? 6.650 -4.880 -28.291 1.00 84.50 148 ASP A O 1
ATOM 1179 N N . SER A 1 149 ? 8.768 -5.199 -27.609 1.00 81.75 149 SER A N 1
ATOM 1180 C CA . SER A 1 149 ? 9.345 -3.978 -28.177 1.00 81.75 149 SER A CA 1
ATOM 1181 C C . SER A 1 149 ? 10.766 -4.270 -28.627 1.00 81.75 149 SER A C 1
ATOM 1183 O O . SER A 1 149 ? 11.524 -4.886 -27.878 1.00 81.75 149 SER A O 1
ATOM 1185 N N . ASP A 1 150 ? 11.147 -3.771 -29.798 1.00 80.94 150 ASP A N 1
ATOM 1186 C CA . ASP A 1 150 ? 12.478 -4.011 -30.367 1.00 80.94 150 ASP A CA 1
ATOM 1187 C C . ASP A 1 150 ? 13.582 -3.196 -29.660 1.00 80.94 150 ASP A C 1
ATOM 1189 O O . ASP A 1 150 ? 14.767 -3.498 -29.791 1.00 80.94 150 ASP A O 1
ATOM 1193 N N . SER A 1 151 ? 13.199 -2.174 -28.881 1.00 92.25 151 SER A N 1
ATOM 1194 C CA . SER A 1 151 ? 14.106 -1.314 -28.113 1.00 92.25 151 SER A CA 1
ATOM 1195 C C . SER A 1 151 ? 13.976 -1.533 -26.604 1.00 92.25 151 SER A C 1
ATOM 1197 O O . SER A 1 151 ? 12.897 -1.405 -26.018 1.00 92.25 151 SER A O 1
ATOM 1199 N N . GLU A 1 152 ? 15.110 -1.772 -25.942 1.00 90.75 152 GLU A N 1
ATOM 1200 C CA . GLU A 1 152 ? 15.186 -1.848 -24.477 1.00 90.75 152 GLU A CA 1
ATOM 1201 C C . GLU A 1 152 ? 14.852 -0.506 -23.798 1.00 90.75 152 GLU A C 1
ATOM 1203 O O . GLU A 1 152 ? 14.351 -0.486 -22.671 1.00 90.75 152 GLU A O 1
ATOM 1208 N N . GLU A 1 153 ? 15.062 0.625 -24.479 1.00 92.38 153 GLU A N 1
ATOM 1209 C CA . GLU A 1 153 ? 14.727 1.950 -23.945 1.00 92.38 153 GLU A CA 1
ATOM 1210 C C . GLU A 1 153 ? 13.207 2.154 -23.846 1.00 92.38 153 GLU A C 1
ATOM 1212 O O . GLU A 1 153 ? 12.704 2.647 -22.830 1.00 92.38 153 GLU A O 1
ATOM 1217 N N . GLU A 1 154 ? 12.453 1.696 -24.850 1.00 92.75 154 GLU A N 1
ATOM 1218 C CA . GLU A 1 154 ? 10.987 1.749 -24.831 1.00 92.75 154 GLU A CA 1
ATOM 1219 C C . GLU A 1 154 ? 10.408 0.862 -23.725 1.00 92.75 154 GLU A C 1
ATOM 1221 O O . GLU A 1 154 ? 9.537 1.293 -22.958 1.00 92.75 154 GLU A O 1
ATOM 1226 N N . LYS A 1 155 ? 10.954 -0.350 -23.577 1.00 94.19 155 LYS A N 1
ATOM 1227 C CA . LYS A 1 155 ? 10.593 -1.285 -22.509 1.00 94.19 155 LYS A CA 1
ATOM 1228 C C . LYS A 1 155 ? 10.839 -0.688 -21.126 1.00 94.19 155 LYS A C 1
ATOM 1230 O O . LYS A 1 155 ? 9.956 -0.738 -20.263 1.00 94.19 155 LYS A O 1
ATOM 1235 N N . ALA A 1 156 ? 12.005 -0.073 -20.920 1.00 94.50 156 ALA A N 1
ATOM 1236 C CA . ALA A 1 156 ? 12.328 0.623 -19.680 1.00 94.50 156 ALA A CA 1
ATOM 1237 C C . ALA A 1 156 ? 11.356 1.787 -19.418 1.00 94.50 156 ALA A C 1
ATOM 1239 O O . ALA A 1 156 ? 10.889 1.958 -18.289 1.00 94.50 156 ALA A O 1
ATOM 1240 N N . GLY A 1 157 ? 10.991 2.550 -20.453 1.00 95.69 157 GLY A N 1
ATOM 1241 C CA . GLY A 1 157 ? 10.003 3.626 -20.367 1.00 95.69 157 GLY A CA 1
ATOM 1242 C C . GLY A 1 157 ? 8.622 3.139 -19.914 1.00 95.69 157 GLY A C 1
ATOM 1243 O O . GLY A 1 157 ? 8.040 3.687 -18.970 1.00 95.69 157 GLY A O 1
ATOM 1244 N N . TRP A 1 158 ? 8.099 2.072 -20.524 1.00 95.44 158 TRP A N 1
ATOM 1245 C CA . TRP A 1 158 ? 6.806 1.499 -20.133 1.00 95.44 158 TRP A CA 1
ATOM 1246 C C . TRP A 1 158 ? 6.830 0.892 -18.733 1.00 95.44 158 TRP A C 1
ATOM 1248 O O . TRP A 1 158 ? 5.852 1.043 -17.992 1.00 95.44 158 TRP A O 1
ATOM 1258 N N . LEU A 1 159 ? 7.936 0.254 -18.345 1.00 96.88 159 LEU A N 1
ATOM 1259 C CA . LEU A 1 159 ? 8.093 -0.326 -17.017 1.00 96.88 159 LEU A CA 1
ATOM 1260 C C . LEU A 1 159 ? 8.139 0.756 -15.928 1.00 96.88 159 LEU A C 1
ATOM 1262 O O . LEU A 1 159 ? 7.401 0.649 -14.947 1.00 96.88 159 LEU A O 1
ATOM 1266 N N . LYS A 1 160 ? 8.891 1.848 -16.135 1.00 97.88 160 LYS A N 1
ATOM 1267 C CA . LYS A 1 160 ? 8.877 3.027 -15.246 1.00 97.88 160 LYS A CA 1
ATOM 1268 C C . LYS A 1 160 ? 7.470 3.609 -15.108 1.00 97.88 160 LYS A C 1
ATOM 1270 O O . LYS A 1 160 ? 6.984 3.838 -13.999 1.00 97.88 160 LYS A O 1
ATOM 1275 N N . ALA A 1 161 ? 6.761 3.777 -16.226 1.00 98.00 161 ALA A N 1
ATOM 1276 C CA . ALA A 1 161 ? 5.379 4.249 -16.205 1.00 98.00 161 ALA A CA 1
ATOM 1277 C C . ALA A 1 161 ? 4.448 3.289 -15.435 1.00 98.00 161 ALA A C 1
ATOM 1279 O O . ALA A 1 161 ? 3.582 3.742 -14.685 1.00 98.00 161 ALA A O 1
ATOM 1280 N N . CYS A 1 162 ? 4.632 1.972 -15.580 1.00 98.38 162 CYS A N 1
ATOM 1281 C CA . CYS A 1 162 ? 3.894 0.957 -14.825 1.00 98.38 162 CYS A CA 1
ATOM 1282 C C . CYS A 1 162 ? 4.180 1.046 -13.321 1.00 98.38 162 CYS A C 1
ATOM 1284 O O . CYS A 1 162 ? 3.237 1.134 -12.531 1.00 98.38 162 CYS A O 1
ATOM 1286 N N . HIS A 1 163 ? 5.454 1.117 -12.917 1.00 98.50 163 HIS A N 1
ATOM 1287 C CA . HIS A 1 163 ? 5.838 1.325 -11.521 1.00 98.50 163 HIS A CA 1
ATOM 1288 C C . HIS A 1 163 ? 5.151 2.561 -10.935 1.00 98.50 163 HIS A C 1
ATOM 1290 O O . HIS A 1 163 ? 4.528 2.466 -9.877 1.00 98.50 163 HIS A O 1
ATOM 1296 N N . LYS A 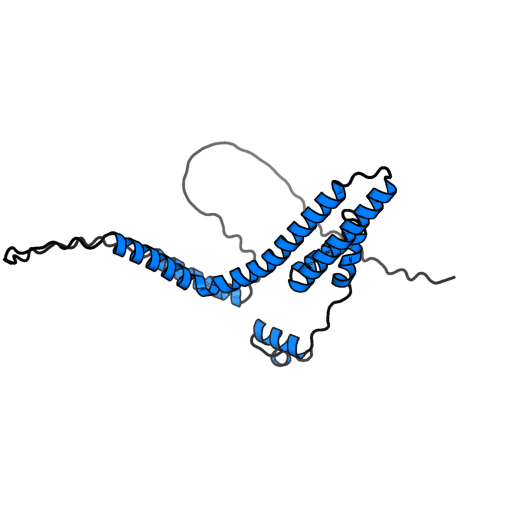1 164 ? 5.161 3.691 -11.657 1.00 98.62 164 LYS A N 1
ATOM 1297 C CA . LYS A 1 164 ? 4.524 4.932 -11.198 1.00 98.62 164 LYS A CA 1
ATOM 1298 C C . LYS A 1 164 ? 3.012 4.794 -11.020 1.00 98.62 164 LYS A C 1
ATOM 1300 O O . LYS A 1 164 ? 2.489 5.203 -9.982 1.00 98.62 164 LYS A O 1
ATOM 1305 N N . ARG A 1 165 ? 2.302 4.195 -11.984 1.00 98.56 165 ARG A N 1
ATOM 1306 C CA . ARG A 1 165 ? 0.845 3.970 -11.884 1.00 98.56 165 ARG A CA 1
ATOM 1307 C C . ARG A 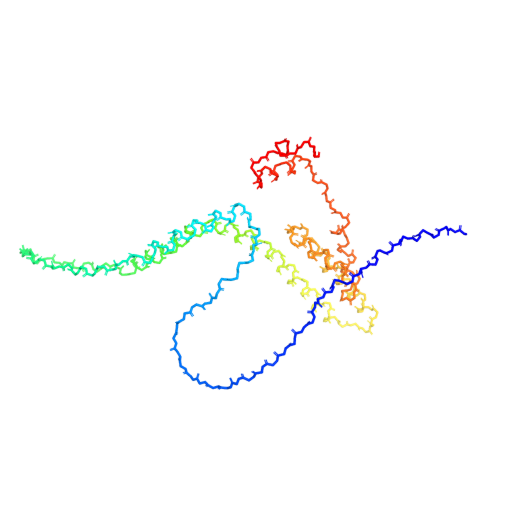1 165 ? 0.490 3.069 -10.703 1.00 98.56 165 ARG A C 1
ATOM 1309 O O . ARG A 1 165 ? -0.438 3.375 -9.951 1.00 98.56 165 ARG A O 1
ATOM 1316 N N . CYS A 1 166 ? 1.224 1.972 -10.529 1.00 98.62 166 CYS A N 1
ATOM 1317 C CA . CYS A 1 166 ? 1.005 1.025 -9.438 1.00 98.62 166 CYS A CA 1
ATOM 1318 C C . CYS A 1 166 ? 1.309 1.647 -8.067 1.00 98.62 166 CYS A C 1
ATOM 1320 O O . CYS A 1 166 ? 0.515 1.483 -7.136 1.00 98.62 166 CYS A O 1
ATOM 1322 N N . ALA A 1 167 ? 2.386 2.426 -7.957 1.00 98.44 167 ALA A N 1
ATOM 1323 C CA . ALA A 1 167 ? 2.725 3.161 -6.743 1.00 98.44 167 ALA A CA 1
ATOM 1324 C C . ALA A 1 167 ? 1.634 4.177 -6.370 1.00 98.44 167 ALA A C 1
ATOM 1326 O O . ALA A 1 167 ? 1.164 4.191 -5.235 1.00 98.44 167 ALA A O 1
ATOM 1327 N N . GLN A 1 168 ? 1.146 4.969 -7.333 1.00 98.50 168 GLN A N 1
ATOM 1328 C CA . GLN A 1 168 ? 0.070 5.944 -7.102 1.00 98.50 168 GLN A CA 1
ATOM 1329 C C . GLN A 1 168 ? -1.252 5.282 -6.699 1.00 98.50 168 GLN A C 1
ATOM 1331 O O . GLN A 1 168 ? -1.969 5.790 -5.840 1.00 98.50 168 GLN A O 1
ATOM 1336 N N . ARG A 1 169 ? -1.597 4.143 -7.313 1.00 98.44 169 ARG A N 1
ATOM 1337 C CA . ARG A 1 169 ? -2.790 3.371 -6.940 1.00 98.44 169 ARG A CA 1
ATOM 1338 C C . ARG A 1 169 ? -2.681 2.861 -5.506 1.00 98.44 169 ARG A C 1
ATOM 1340 O O . ARG A 1 169 ? -3.641 2.977 -4.751 1.00 98.44 169 ARG A O 1
ATOM 1347 N N . THR A 1 170 ? -1.509 2.348 -5.141 1.00 98.19 170 THR A N 1
ATOM 1348 C CA . THR A 1 170 ? -1.236 1.855 -3.789 1.00 98.19 170 THR A CA 1
ATOM 1349 C C . THR A 1 170 ? -1.288 2.990 -2.772 1.00 98.19 170 THR A C 1
ATOM 1351 O O . THR A 1 170 ? -1.965 2.839 -1.763 1.00 98.19 170 THR A O 1
ATOM 1354 N N . LEU A 1 171 ? -0.683 4.148 -3.067 1.00 97.19 171 LEU A N 1
ATOM 1355 C CA . LEU A 1 171 ? -0.701 5.330 -2.195 1.00 97.19 171 LEU A CA 1
ATOM 1356 C C . LEU A 1 171 ? -2.131 5.692 -1.785 1.00 97.19 171 LEU A C 1
ATOM 1358 O O . LEU A 1 171 ? -2.424 5.755 -0.596 1.00 97.19 171 LEU A O 1
ATOM 1362 N N . ARG A 1 172 ? -3.039 5.814 -2.760 1.00 97.06 172 ARG A N 1
ATOM 1363 C CA . ARG A 1 172 ? -4.450 6.143 -2.499 1.00 97.06 172 ARG A CA 1
ATOM 1364 C C . ARG A 1 172 ? -5.129 5.131 -1.577 1.00 97.06 172 ARG A C 1
ATOM 1366 O O . ARG A 1 172 ? -5.957 5.507 -0.754 1.00 97.06 172 ARG A O 1
ATOM 1373 N N . VAL A 1 173 ? -4.808 3.842 -1.712 1.00 97.50 173 VAL A N 1
ATOM 1374 C CA . VAL A 1 173 ? -5.358 2.794 -0.838 1.00 97.50 173 VAL A CA 1
ATOM 1375 C C . VAL A 1 173 ? -4.797 2.899 0.574 1.00 97.50 173 VAL A C 1
ATOM 1377 O O . VAL A 1 173 ? -5.559 2.761 1.530 1.00 97.50 173 VAL A O 1
ATOM 1380 N N . LEU A 1 174 ? -3.494 3.158 0.716 1.00 95.62 174 LEU A N 1
ATOM 1381 C CA . LEU A 1 174 ? -2.863 3.339 2.023 1.00 95.62 174 LEU A CA 1
ATOM 1382 C C . LEU A 1 174 ? -3.445 4.558 2.749 1.00 95.62 174 LEU A C 1
ATOM 1384 O O . LEU A 1 174 ? -3.855 4.430 3.900 1.00 95.62 174 LEU A O 1
ATOM 1388 N N . GLU A 1 175 ? -3.579 5.693 2.056 1.00 93.81 175 GLU A N 1
ATOM 1389 C CA . GLU A 1 175 ? -4.220 6.911 2.572 1.00 93.81 175 GLU A CA 1
ATOM 1390 C C . GLU A 1 175 ? -5.664 6.648 3.007 1.00 93.81 175 GLU A C 1
ATOM 1392 O O . GLU A 1 175 ? -6.069 7.015 4.108 1.00 93.81 175 GLU A O 1
ATOM 1397 N N . LYS A 1 176 ? -6.440 5.948 2.173 1.00 93.38 176 LYS A N 1
ATOM 1398 C CA . LYS A 1 176 ? -7.850 5.659 2.454 1.00 93.38 176 LYS A CA 1
ATOM 1399 C C . LYS A 1 176 ? -8.047 4.658 3.602 1.00 93.38 176 LYS A C 1
ATOM 1401 O O . LYS A 1 176 ? -9.102 4.673 4.236 1.00 93.38 176 LYS A O 1
ATOM 1406 N N . ASN A 1 177 ? -7.079 3.776 3.852 1.00 93.69 177 ASN A N 1
ATOM 1407 C CA . ASN A 1 177 ? -7.126 2.820 4.960 1.00 93.69 177 ASN A CA 1
ATOM 1408 C C . ASN A 1 177 ? -6.577 3.387 6.277 1.00 93.69 177 ASN A C 1
ATOM 1410 O O . ASN A 1 177 ? -7.011 2.942 7.341 1.00 93.69 177 ASN A O 1
ATOM 1414 N N . GLY A 1 178 ? -5.652 4.349 6.224 1.00 91.00 178 GLY A N 1
ATOM 1415 C CA . GLY A 1 178 ? -5.109 5.006 7.411 1.00 91.00 178 GLY A CA 1
ATOM 1416 C C . GLY A 1 178 ? -4.317 4.066 8.335 1.00 91.00 178 GLY A C 1
ATOM 1417 O O . GLY A 1 178 ? -3.915 2.962 7.958 1.00 91.00 178 GLY A O 1
ATOM 1418 N N . SER A 1 179 ? -4.112 4.493 9.586 1.00 89.56 179 SER A N 1
ATOM 1419 C CA . SER A 1 179 ? -3.558 3.665 10.671 1.00 89.56 179 SER A CA 1
ATOM 1420 C C . SER A 1 179 ? -2.270 2.916 10.262 1.00 89.56 179 SER A C 1
ATOM 1422 O O . SER A 1 179 ? -1.326 3.518 9.747 1.00 89.56 179 SER A O 1
ATOM 1424 N N . ILE A 1 180 ? -2.216 1.598 10.471 1.00 91.50 180 ILE A N 1
ATOM 1425 C CA . ILE A 1 180 ? -1.077 0.741 10.130 1.00 91.50 180 ILE A CA 1
ATOM 1426 C C . ILE A 1 180 ? -0.666 0.837 8.653 1.00 91.50 180 ILE A C 1
ATOM 1428 O O . ILE A 1 180 ? 0.516 0.719 8.352 1.00 91.50 180 ILE A O 1
ATOM 1432 N N . PHE A 1 181 ? -1.591 1.121 7.731 1.00 94.38 181 PHE A N 1
ATOM 1433 C CA . PHE A 1 181 ? -1.279 1.237 6.304 1.00 94.38 181 PHE A CA 1
ATOM 1434 C C . PHE A 1 181 ? -0.451 2.487 5.981 1.00 94.38 181 PHE A C 1
ATOM 1436 O O . PHE A 1 181 ? 0.389 2.441 5.084 1.00 94.38 181 PHE A O 1
ATOM 1443 N N . ILE A 1 182 ? -0.605 3.569 6.751 1.00 94.56 182 ILE A N 1
ATOM 1444 C CA . ILE A 1 182 ? 0.253 4.758 6.630 1.00 94.56 182 ILE A CA 1
ATOM 1445 C C . ILE A 1 182 ? 1.676 4.424 7.072 1.00 94.56 182 ILE A C 1
ATOM 1447 O O . ILE A 1 182 ? 2.624 4.712 6.348 1.00 94.56 182 ILE A O 1
ATOM 1451 N N . LYS A 1 183 ? 1.825 3.726 8.207 1.00 93.50 183 LYS A N 1
ATOM 1452 C CA . LYS A 1 183 ? 3.133 3.266 8.709 1.00 93.50 183 LYS A CA 1
ATOM 1453 C C . LYS A 1 183 ? 3.827 2.339 7.710 1.00 93.50 183 LYS A C 1
ATOM 1455 O O . LYS A 1 183 ? 5.025 2.461 7.471 1.00 93.50 183 LYS A O 1
ATOM 1460 N N . LEU A 1 184 ? 3.064 1.440 7.086 1.00 95.00 184 LEU A N 1
ATOM 1461 C CA . LEU A 1 184 ? 3.570 0.597 6.004 1.00 95.00 184 LEU A CA 1
ATOM 1462 C C . LEU A 1 184 ? 4.060 1.442 4.823 1.00 95.00 184 LEU A C 1
ATOM 1464 O O . LEU A 1 184 ? 5.160 1.210 4.336 1.00 95.00 184 LEU A O 1
ATOM 1468 N N . GLY A 1 185 ? 3.300 2.451 4.395 1.00 95.19 185 GLY A N 1
ATOM 1469 C CA . GLY A 1 185 ? 3.723 3.360 3.328 1.00 95.19 185 GLY A CA 1
ATOM 1470 C C . GLY A 1 185 ? 4.997 4.144 3.657 1.00 95.19 185 GLY A C 1
ATOM 1471 O O . GLY A 1 185 ? 5.878 4.260 2.808 1.00 95.19 185 GLY A O 1
ATOM 1472 N N . GLN A 1 186 ? 5.151 4.595 4.904 1.00 94.50 186 GLN A N 1
ATOM 1473 C CA . GLN A 1 186 ? 6.379 5.239 5.383 1.00 94.50 186 GLN A CA 1
ATOM 1474 C C . GLN A 1 186 ? 7.583 4.297 5.291 1.00 94.50 186 GLN A C 1
ATOM 1476 O O . GLN A 1 186 ? 8.649 4.715 4.837 1.00 94.50 186 GLN A O 1
ATOM 1481 N N . HIS A 1 187 ? 7.402 3.025 5.661 1.00 95.38 187 HIS A N 1
ATOM 1482 C CA . HIS A 1 187 ? 8.443 2.008 5.538 1.00 95.38 187 HIS A CA 1
ATOM 1483 C C . HIS A 1 187 ? 8.783 1.709 4.071 1.00 95.38 187 HIS A C 1
ATOM 1485 O O . HIS A 1 187 ? 9.954 1.651 3.717 1.00 95.38 187 HIS A O 1
ATOM 1491 N N . LEU A 1 188 ? 7.783 1.594 3.191 1.00 95.50 188 LEU A N 1
ATOM 1492 C CA . LEU A 1 188 ? 8.009 1.396 1.754 1.00 95.50 188 LEU A CA 1
ATOM 1493 C C . LEU A 1 188 ? 8.769 2.573 1.126 1.00 95.50 188 LEU A C 1
ATOM 1495 O O . LEU A 1 188 ? 9.633 2.367 0.277 1.00 95.50 188 LEU A O 1
ATOM 1499 N N . SER A 1 189 ? 8.493 3.801 1.564 1.00 95.12 189 SER A N 1
ATOM 1500 C CA . SER A 1 189 ? 9.178 5.003 1.081 1.00 95.12 189 SER A CA 1
ATOM 1501 C C . SER A 1 189 ? 10.678 5.025 1.412 1.00 95.12 189 SER A C 1
ATOM 1503 O O . SER A 1 189 ? 11.435 5.683 0.702 1.00 95.12 189 SER A O 1
ATOM 1505 N N . SER A 1 190 ? 11.138 4.297 2.440 1.00 94.00 190 SER A N 1
ATOM 1506 C CA . SER A 1 190 ? 12.565 4.196 2.786 1.00 94.00 190 SER A CA 1
ATOM 1507 C C . SER A 1 190 ? 13.291 2.999 2.148 1.00 94.00 190 SER A C 1
ATOM 1509 O O . SER A 1 190 ? 14.509 2.882 2.279 1.00 94.00 190 SER A O 1
ATOM 1511 N N . MET A 1 191 ? 12.600 2.137 1.389 1.00 94.06 191 MET A N 1
ATOM 1512 C CA . MET A 1 191 ? 13.181 0.957 0.722 1.00 94.06 191 MET A CA 1
ATOM 1513 C C . MET A 1 191 ? 13.845 1.270 -0.633 1.00 94.06 191 MET A C 1
ATOM 1515 O O . MET A 1 191 ? 13.623 0.570 -1.622 1.00 94.06 191 MET A O 1
ATOM 1519 N N . GLY A 1 192 ? 14.689 2.304 -0.698 1.00 91.75 192 GLY A N 1
ATOM 1520 C CA . GLY A 1 192 ? 15.349 2.736 -1.944 1.00 91.75 192 GLY A CA 1
ATOM 1521 C C . GLY A 1 192 ? 16.256 1.691 -2.605 1.00 91.75 192 GLY A C 1
ATOM 1522 O O . GLY A 1 192 ? 16.526 1.791 -3.795 1.00 91.75 192 GLY A O 1
ATOM 1523 N N . TYR A 1 193 ? 16.702 0.682 -1.854 1.00 92.69 193 TYR A N 1
ATOM 1524 C CA . TYR A 1 193 ? 17.547 -0.403 -2.363 1.00 92.69 193 TYR A CA 1
ATOM 1525 C C . TYR A 1 193 ? 16.756 -1.596 -2.926 1.00 92.69 193 TYR A C 1
ATOM 1527 O O . TYR A 1 193 ? 17.332 -2.418 -3.632 1.00 92.69 193 TYR A O 1
ATOM 1535 N N . LEU A 1 194 ? 15.457 -1.709 -2.617 1.00 94.06 194 LEU A N 1
ATOM 1536 C CA . LEU A 1 194 ? 14.596 -2.810 -3.084 1.00 94.06 194 LEU A CA 1
ATOM 1537 C C . LEU A 1 194 ? 13.590 -2.358 -4.133 1.00 94.06 194 LEU A C 1
ATOM 1539 O O . LEU A 1 194 ? 13.247 -3.124 -5.031 1.00 94.06 194 LEU A O 1
ATOM 1543 N N . LEU A 1 195 ? 13.062 -1.144 -3.980 1.00 95.62 195 LEU A N 1
ATOM 1544 C CA . LEU A 1 195 ? 11.958 -0.656 -4.786 1.00 95.62 195 LEU A CA 1
ATOM 1545 C C . LEU A 1 195 ? 12.441 0.349 -5.837 1.00 95.62 195 LEU A C 1
ATOM 1547 O O . LEU A 1 195 ? 13.321 1.162 -5.550 1.00 95.62 195 LEU A O 1
ATOM 1551 N N . PRO A 1 196 ? 11.825 0.354 -7.032 1.00 96.44 196 PRO A N 1
ATOM 1552 C CA . PRO A 1 196 ? 12.062 1.387 -8.032 1.00 96.44 196 PRO A CA 1
ATOM 1553 C C . PRO A 1 196 ? 11.812 2.785 -7.465 1.00 96.44 196 PRO A C 1
ATOM 1555 O O . PRO A 1 196 ? 10.942 2.975 -6.607 1.00 96.44 196 PRO A O 1
ATOM 1558 N N . LEU A 1 197 ? 12.526 3.779 -7.996 1.00 97.31 197 LEU A N 1
ATOM 1559 C CA . LEU A 1 197 ? 12.421 5.172 -7.555 1.00 97.31 197 LEU A CA 1
ATOM 1560 C C . LEU A 1 197 ? 10.975 5.685 -7.612 1.00 97.31 197 LEU A C 1
ATOM 1562 O O . LEU A 1 197 ? 10.544 6.469 -6.770 1.00 97.31 197 LEU A O 1
ATOM 1566 N N . GLU A 1 198 ? 10.188 5.220 -8.579 1.00 98.31 198 GLU A N 1
ATOM 1567 C CA . GLU A 1 198 ? 8.786 5.586 -8.737 1.00 98.31 198 GLU A CA 1
ATOM 1568 C C . GLU A 1 198 ? 7.929 5.158 -7.543 1.00 98.31 198 GLU A C 1
ATOM 1570 O O . GLU A 1 198 ? 6.948 5.835 -7.244 1.00 98.31 198 GLU A O 1
ATOM 1575 N N . TRP A 1 199 ? 8.276 4.069 -6.853 1.00 98.12 199 TRP A N 1
ATOM 1576 C CA . TRP A 1 199 ? 7.581 3.619 -5.647 1.00 98.12 199 TRP A CA 1
ATOM 1577 C C . TRP A 1 199 ? 7.979 4.444 -4.433 1.00 98.12 199 TRP A C 1
ATOM 1579 O O . TRP A 1 199 ? 7.109 5.018 -3.780 1.00 98.12 199 TRP A O 1
ATOM 1589 N N . THR A 1 200 ? 9.280 4.556 -4.167 1.00 97.19 200 THR A N 1
ATOM 1590 C CA . THR A 1 200 ? 9.777 5.259 -2.980 1.00 97.19 200 THR A CA 1
ATOM 1591 C C . THR A 1 200 ? 9.404 6.737 -3.005 1.00 97.19 200 THR A C 1
ATOM 1593 O O . THR A 1 200 ? 8.821 7.237 -2.048 1.00 97.19 200 THR A O 1
ATOM 1596 N N . THR A 1 201 ? 9.592 7.419 -4.139 1.00 96.62 201 THR A N 1
ATOM 1597 C CA . THR A 1 201 ? 9.234 8.844 -4.274 1.00 96.62 201 THR A CA 1
ATOM 1598 C C . THR A 1 201 ? 7.737 9.110 -4.176 1.00 96.62 201 THR A C 1
ATOM 1600 O O . THR A 1 201 ? 7.324 10.171 -3.715 1.00 96.62 201 THR A O 1
ATOM 1603 N N . THR A 1 202 ? 6.897 8.162 -4.598 1.00 97.62 202 THR A N 1
ATOM 1604 C CA . THR A 1 202 ? 5.439 8.325 -4.521 1.00 97.62 202 THR A CA 1
ATOM 1605 C C . THR A 1 202 ? 4.933 8.271 -3.082 1.00 97.62 202 THR A C 1
ATOM 1607 O O . THR A 1 202 ? 3.899 8.864 -2.796 1.00 97.62 202 THR A O 1
ATOM 1610 N N . PHE A 1 203 ? 5.650 7.608 -2.174 1.00 96.44 203 PHE A N 1
ATOM 1611 C CA . PHE A 1 203 ? 5.246 7.470 -0.776 1.00 96.44 203 PHE A CA 1
ATOM 1612 C C . PHE A 1 203 ? 5.839 8.522 0.172 1.00 96.44 203 PHE A C 1
ATOM 1614 O O . PHE A 1 203 ? 5.389 8.594 1.313 1.00 96.44 203 PHE A O 1
ATOM 1621 N N . ILE A 1 204 ? 6.739 9.392 -0.303 1.00 94.00 204 ILE A N 1
ATOM 1622 C CA . ILE A 1 204 ? 7.283 10.531 0.463 1.00 94.00 204 ILE A CA 1
ATOM 1623 C C . ILE A 1 204 ? 6.190 11.359 1.169 1.00 94.00 204 ILE A C 1
ATOM 1625 O O . ILE A 1 204 ? 6.351 11.653 2.353 1.00 94.00 204 ILE A O 1
ATOM 1629 N N . PRO A 1 205 ? 5.035 11.686 0.543 1.00 91.19 205 PRO A N 1
ATOM 1630 C CA . PRO A 1 205 ? 3.991 12.456 1.221 1.00 91.19 205 PRO A CA 1
ATOM 1631 C C . PRO A 1 205 ? 3.471 11.822 2.520 1.00 91.19 205 PRO A C 1
ATOM 1633 O O . PRO A 1 205 ? 3.036 12.554 3.401 1.00 91.19 205 PRO A O 1
ATOM 1636 N N . LEU A 1 206 ? 3.540 10.492 2.669 1.00 90.06 206 LEU A N 1
ATOM 1637 C CA . LEU A 1 206 ? 3.139 9.796 3.900 1.00 90.06 206 LEU A CA 1
ATOM 1638 C C . LEU A 1 206 ? 4.132 9.996 5.055 1.00 90.06 206 LEU A C 1
ATOM 1640 O O . LEU A 1 206 ? 3.777 9.752 6.208 1.00 90.06 206 LEU A O 1
ATOM 1644 N N . GLN A 1 207 ? 5.373 10.384 4.752 1.00 84.94 207 GLN A N 1
ATOM 1645 C CA . GLN A 1 207 ? 6.392 10.736 5.741 1.00 84.94 207 GLN A CA 1
ATOM 1646 C C . GLN A 1 207 ? 6.294 12.217 6.124 1.00 84.94 207 GLN A C 1
ATOM 1648 O O . GLN A 1 207 ? 6.322 12.547 7.306 1.00 84.94 207 GLN A O 1
ATOM 1653 N N . ASP A 1 208 ? 6.117 13.087 5.128 1.00 71.50 208 ASP A N 1
ATOM 1654 C CA . ASP A 1 208 ? 6.292 14.533 5.305 1.00 71.50 208 ASP A CA 1
ATOM 1655 C C . ASP A 1 208 ? 5.000 15.283 5.662 1.00 71.50 208 ASP A C 1
ATOM 1657 O O . ASP A 1 208 ? 5.052 16.407 6.161 1.00 71.50 208 ASP A O 1
ATOM 1661 N N . LYS A 1 209 ? 3.823 14.695 5.409 1.00 65.25 209 LYS A N 1
ATOM 1662 C CA . LYS A 1 209 ? 2.523 15.335 5.666 1.00 65.25 209 LYS A CA 1
ATOM 1663 C C . LYS A 1 209 ? 1.739 14.579 6.731 1.00 65.25 209 LYS A C 1
ATOM 1665 O O . LYS A 1 209 ? 0.841 13.801 6.416 1.00 65.25 209 LYS A O 1
ATOM 1670 N N . CYS A 1 210 ? 2.038 14.849 7.999 1.00 62.56 210 CYS A N 1
ATOM 1671 C CA . CYS A 1 210 ? 1.112 14.515 9.078 1.00 62.56 210 CYS A CA 1
ATOM 1672 C C . CYS A 1 210 ? 0.103 15.672 9.219 1.00 62.56 210 CYS A C 1
ATOM 1674 O O . CYS A 1 210 ? 0.532 16.791 9.513 1.00 62.56 210 CYS A O 1
ATOM 1676 N N . PRO A 1 211 ? -1.203 15.472 8.958 1.00 61.94 211 PRO A N 1
ATOM 1677 C CA . PRO A 1 211 ? -2.188 16.520 9.192 1.00 61.94 211 PRO A CA 1
ATOM 1678 C C . PRO A 1 211 ? -2.206 16.878 10.681 1.00 61.94 211 PRO A C 1
ATOM 1680 O O . PRO A 1 211 ? -2.170 15.998 11.540 1.00 61.94 211 PRO A O 1
ATOM 1683 N N . VAL A 1 212 ? -2.257 18.175 10.979 1.00 67.62 212 VAL A N 1
ATOM 1684 C CA . VAL A 1 212 ? -2.409 18.658 12.353 1.00 67.62 212 VAL A CA 1
ATOM 1685 C C . VAL A 1 212 ? -3.847 18.377 12.775 1.00 67.62 212 VAL A C 1
ATOM 1687 O O . VAL A 1 212 ? -4.780 18.938 12.199 1.00 67.62 212 VAL A O 1
ATOM 1690 N N . SER A 1 213 ? -4.033 17.477 13.738 1.00 78.56 213 SER A N 1
ATOM 1691 C CA . SER A 1 213 ? -5.341 17.269 14.359 1.00 78.56 213 SER A CA 1
ATOM 1692 C C . SER A 1 213 ? -5.746 18.528 15.121 1.00 78.56 213 SER A C 1
ATOM 1694 O O . SER A 1 213 ? -4.908 19.156 15.770 1.00 78.56 213 SER A O 1
ATOM 1696 N N . SER A 1 214 ? -7.024 18.905 15.049 1.00 87.69 214 SER A N 1
ATOM 1697 C CA . SER A 1 214 ? -7.547 19.965 15.910 1.00 87.69 214 SER A CA 1
ATOM 1698 C C . SER A 1 214 ? -7.448 19.537 17.374 1.00 87.69 214 SER A C 1
ATOM 1700 O O . SER A 1 214 ? -7.534 18.348 17.685 1.00 87.69 214 SER A O 1
ATOM 1702 N N . PHE A 1 215 ? -7.294 20.512 18.269 1.00 89.75 215 PHE A N 1
ATOM 1703 C CA . PHE A 1 215 ? -7.294 20.262 19.710 1.00 89.75 215 PHE A CA 1
ATOM 1704 C C . PHE A 1 215 ? -8.553 19.500 20.146 1.00 89.75 215 PHE A C 1
ATOM 1706 O O . PHE A 1 215 ? -8.449 18.489 20.825 1.00 89.75 215 PHE A O 1
ATOM 1713 N N . GLU A 1 216 ? -9.718 19.900 19.633 1.00 90.25 216 GLU A N 1
ATOM 1714 C CA . GLU A 1 216 ? -11.008 19.243 19.880 1.00 90.25 216 GLU A CA 1
ATOM 1715 C C . GLU A 1 216 ? -10.996 17.752 19.500 1.00 90.25 216 GLU A C 1
ATOM 1717 O O . GLU A 1 216 ? -11.403 16.902 20.285 1.00 90.25 216 GLU A O 1
ATOM 1722 N N . SER A 1 217 ? -10.432 17.396 18.338 1.00 88.25 217 SER A N 1
ATOM 1723 C CA . SER A 1 217 ? -10.314 15.989 17.931 1.00 88.25 217 SER A CA 1
ATOM 1724 C C . SER A 1 217 ? -9.377 15.190 18.842 1.00 88.25 217 SER A C 1
ATOM 1726 O O . SER A 1 217 ? -9.556 13.978 18.983 1.00 88.25 217 SER A O 1
ATOM 1728 N N . ILE A 1 218 ? -8.351 15.834 19.403 1.00 89.25 218 ILE A N 1
ATOM 1729 C CA . ILE A 1 218 ? -7.416 15.209 20.344 1.00 89.25 218 ILE A CA 1
ATOM 1730 C C . ILE A 1 218 ? -8.098 15.019 21.698 1.00 89.25 218 ILE A C 1
ATOM 1732 O O . ILE A 1 218 ? -7.973 13.946 22.279 1.00 89.25 218 ILE A O 1
ATOM 1736 N N . GLU A 1 219 ? -8.844 16.013 22.169 1.00 91.25 219 GLU A N 1
ATOM 1737 C CA . GLU A 1 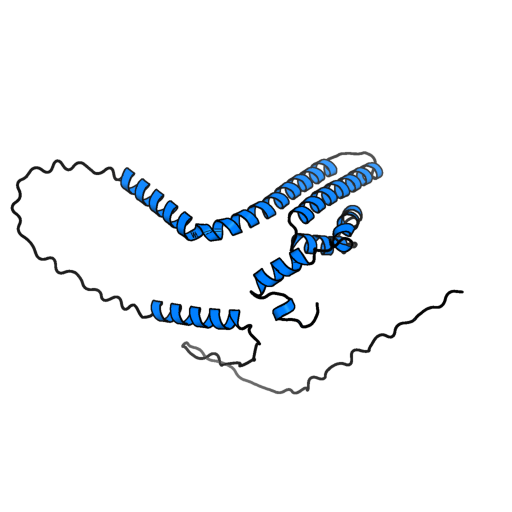219 ? -9.584 15.968 23.427 1.00 91.25 219 GLU A CA 1
ATOM 1738 C C . GLU A 1 219 ? -10.685 14.901 23.401 1.00 91.25 219 GLU A C 1
ATOM 1740 O O . GLU A 1 219 ? -10.746 14.068 24.303 1.00 91.25 219 GLU A O 1
ATOM 1745 N N . GLU A 1 220 ? -11.483 14.823 22.330 1.00 92.06 220 GLU A N 1
ATOM 1746 C CA . GLU A 1 220 ? -12.485 13.760 22.163 1.00 92.06 220 GLU A CA 1
ATOM 1747 C C . GLU A 1 220 ? -11.855 12.361 22.186 1.00 92.06 220 GLU A C 1
ATOM 1749 O O . GLU A 1 220 ? -12.361 11.443 22.838 1.00 92.06 220 GLU A O 1
ATOM 1754 N N . MET A 1 221 ? -10.735 12.184 21.477 1.00 90.56 221 MET A N 1
ATOM 1755 C CA . MET A 1 221 ? -9.978 10.931 21.486 1.00 90.56 221 MET A CA 1
ATOM 1756 C C . MET A 1 221 ? -9.443 10.624 22.891 1.00 90.56 221 MET A C 1
ATOM 1758 O O . MET A 1 221 ? -9.526 9.485 23.345 1.00 90.56 221 MET A O 1
ATOM 1762 N N . PHE A 1 222 ? -8.926 11.633 23.589 1.00 92.31 222 PHE A N 1
ATOM 1763 C CA . PHE A 1 222 ? -8.355 11.494 24.921 1.00 92.31 222 PHE A CA 1
ATOM 1764 C C . PHE A 1 222 ? -9.411 11.096 25.959 1.00 92.31 222 PHE A C 1
ATOM 1766 O O . PHE A 1 222 ? -9.194 10.145 26.712 1.00 92.31 222 PHE A O 1
ATOM 1773 N N . VAL A 1 223 ? -10.582 11.738 25.948 1.00 94.94 223 VAL A N 1
ATOM 1774 C CA . VAL A 1 223 ? -11.724 11.374 26.802 1.00 94.94 223 VAL A CA 1
ATOM 1775 C C . VAL A 1 223 ? -12.204 9.964 26.482 1.00 94.94 223 VAL A C 1
ATOM 1777 O O . VAL A 1 223 ? -12.486 9.181 27.384 1.00 94.94 223 VAL A O 1
ATOM 1780 N N . LYS A 1 224 ? -12.262 9.591 25.203 1.00 91.62 224 LYS A N 1
ATOM 1781 C CA . LYS A 1 224 ? -12.670 8.242 24.802 1.00 91.62 224 LYS A CA 1
ATOM 1782 C C . LYS A 1 224 ? -11.713 7.156 25.307 1.00 91.62 224 LYS A C 1
ATOM 1784 O O . LYS A 1 224 ? -12.176 6.079 25.681 1.00 91.62 224 LYS A O 1
ATOM 1789 N N . ASP A 1 225 ? -10.411 7.427 25.312 1.00 89.25 225 ASP A N 1
ATOM 1790 C CA . ASP A 1 225 ? -9.385 6.456 25.702 1.00 89.25 225 ASP A CA 1
ATOM 1791 C C . ASP A 1 225 ? -9.151 6.411 27.224 1.00 89.25 225 ASP A C 1
ATOM 1793 O O . ASP A 1 225 ? -8.845 5.347 27.768 1.00 89.25 225 ASP A O 1
ATOM 1797 N N . THR A 1 226 ? -9.294 7.546 27.918 1.00 90.44 226 THR A N 1
ATOM 1798 C CA . THR A 1 226 ? -8.952 7.691 29.348 1.00 90.44 226 THR A CA 1
ATOM 1799 C C . THR A 1 226 ? -10.157 7.897 30.268 1.00 90.44 226 THR A C 1
ATOM 1801 O O . THR A 1 226 ? -10.040 7.699 31.479 1.00 90.44 226 THR A O 1
ATOM 1804 N N . GLY A 1 227 ? -11.311 8.282 29.722 1.00 92.94 227 GLY A N 1
ATOM 1805 C CA . GLY A 1 227 ? -12.524 8.631 30.464 1.00 92.94 227 GLY A CA 1
ATOM 1806 C C . GLY A 1 227 ? -12.513 10.012 31.130 1.00 92.94 227 GLY A C 1
ATOM 1807 O O . GLY A 1 227 ? -13.501 10.348 31.773 1.00 92.94 227 GLY A O 1
ATOM 1808 N N . HIS A 1 228 ? -11.434 10.786 30.991 1.00 92.50 228 HIS A N 1
ATOM 1809 C CA . HIS A 1 228 ? -11.224 12.079 31.654 1.00 92.50 228 HIS A CA 1
ATOM 1810 C C . HIS A 1 228 ? -10.835 13.138 30.622 1.00 92.50 228 HIS A C 1
ATOM 1812 O O . HIS A 1 228 ? -10.300 12.799 29.561 1.00 92.50 228 HIS A O 1
ATOM 1818 N N . THR A 1 229 ? -11.083 14.414 30.911 1.00 93.19 229 THR A N 1
ATOM 1819 C CA . THR A 1 229 ? -10.596 15.501 30.045 1.00 93.19 229 THR A CA 1
ATOM 1820 C C . THR A 1 229 ? -9.102 15.739 30.262 1.00 93.19 229 THR A C 1
ATOM 1822 O O . THR A 1 229 ? -8.506 15.288 31.244 1.00 93.19 229 THR A O 1
ATOM 1825 N N . ILE A 1 230 ? -8.460 16.432 29.320 1.00 93.31 230 ILE A N 1
ATOM 1826 C CA . ILE A 1 230 ? -7.023 16.725 29.404 1.00 93.31 230 ILE A CA 1
ATOM 1827 C C . ILE A 1 230 ? -6.726 17.600 30.634 1.0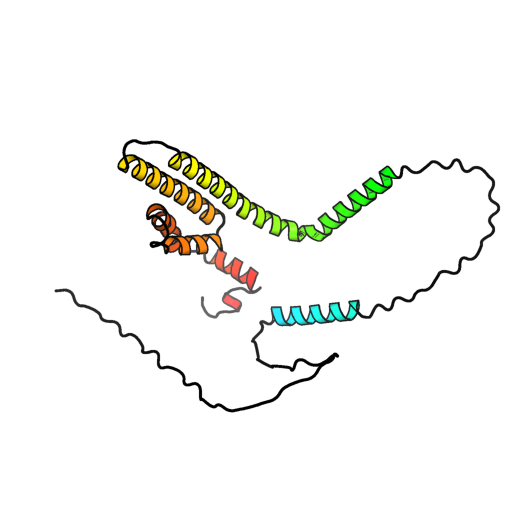0 93.31 230 ILE A C 1
ATOM 1829 O O . ILE A 1 230 ? -5.777 17.315 31.365 1.00 93.31 230 ILE A O 1
ATOM 1833 N N . ASP A 1 231 ? -7.584 18.582 30.918 1.00 92.75 231 ASP A N 1
ATOM 1834 C CA . ASP A 1 231 ? -7.439 19.509 32.050 1.00 92.75 231 ASP A CA 1
ATOM 1835 C C . ASP A 1 231 ? -7.593 18.832 33.423 1.00 92.75 231 ASP A C 1
ATOM 1837 O O . ASP A 1 231 ? -7.053 19.306 34.422 1.00 92.75 231 ASP A O 1
ATOM 1841 N N . GLU A 1 232 ? -8.315 17.709 33.501 1.00 92.12 232 GLU A N 1
ATOM 1842 C CA . GLU A 1 232 ? -8.460 16.940 34.745 1.00 92.12 232 GLU A CA 1
ATOM 1843 C C . GLU A 1 232 ? -7.172 16.197 35.121 1.00 92.12 232 GLU A C 1
ATOM 1845 O O . GLU A 1 232 ? -6.901 15.977 36.305 1.00 92.12 232 GLU A O 1
ATOM 1850 N N . LEU A 1 233 ? -6.381 15.791 34.123 1.00 92.44 233 LEU A N 1
ATOM 1851 C CA . LEU A 1 233 ? -5.189 14.964 34.318 1.00 92.44 233 LEU A CA 1
ATOM 1852 C C . LEU A 1 233 ? -3.875 15.747 34.204 1.00 92.44 233 LEU A C 1
ATOM 1854 O O . LEU A 1 233 ? -2.866 15.311 34.763 1.00 92.44 233 LEU A O 1
ATOM 1858 N N . PHE A 1 234 ? -3.867 16.889 33.516 1.00 92.56 234 PHE A N 1
ATOM 1859 C CA . PHE A 1 234 ? -2.669 17.686 33.274 1.00 92.56 234 PHE A CA 1
ATOM 1860 C C . PHE A 1 234 ? -2.865 19.137 33.704 1.00 92.56 234 PHE A C 1
ATOM 1862 O O . PHE A 1 234 ? -3.872 19.763 33.408 1.00 92.56 234 PHE A O 1
ATOM 1869 N N . SER A 1 235 ? -1.849 19.712 34.350 1.00 88.19 235 SER A N 1
ATOM 1870 C CA . SER A 1 235 ? -1.844 21.139 34.694 1.00 88.19 235 SER A CA 1
ATOM 1871 C C . SER A 1 235 ? -1.598 22.063 33.490 1.00 88.19 235 SER A C 1
ATOM 1873 O O . SER A 1 235 ? -1.838 23.264 33.595 1.00 88.19 235 SER A O 1
ATOM 1875 N N . SER A 1 236 ? -1.085 21.531 32.373 1.00 87.56 236 SER A N 1
ATOM 1876 C CA . SER A 1 236 ? -0.876 22.236 31.098 1.00 87.56 236 SER A CA 1
ATOM 1877 C C . SER A 1 236 ? -0.677 21.236 29.952 1.00 87.56 236 SER A C 1
ATOM 1879 O O . SER A 1 236 ? 0.057 20.260 30.148 1.00 87.56 236 SER A O 1
ATOM 1881 N N . PHE A 1 237 ? -1.239 21.511 28.770 1.00 84.88 237 PHE A N 1
ATOM 1882 C CA . PHE A 1 237 ? -1.102 20.687 27.563 1.00 84.88 237 PHE A CA 1
ATOM 1883 C C . PHE A 1 237 ? -1.027 21.539 26.289 1.00 84.88 237 PHE A C 1
ATOM 1885 O O . PHE A 1 237 ? -1.781 22.534 26.200 1.00 84.88 237 PHE A O 1
#

Foldseek 3Di:
DDDDDDDDDDDDDDDDDDDDDDDDDDDDDDDDDDDDDDDDDDDDDDDPVRVVVVVVVVVVVVVVPPPDDDPPDDDDDDDDDDDDDDDPPPPDPVVVVVCCVVVVVVVVVCVVCVVVVVVVVLVCVLVVLVVVLVVVLVVLCVVLVPDDDPDPVVSVVSVLVSLLVSLLSLLVSLVVSDDVSLVVLVVQLPPPVPGDPSNNVSSVCSVVDDDDDDPVRVQVVCCVVPVDGPVVPDVPD

Secondary structure (DSSP, 8-state):
------PPPPP-PPPPPPP----------------------------HHHHHHHHHHHHHHHHHS-------------------S--------HHHHHHHHHHHHHHHHHHHTHHHHHHHHHHHHHHHHHHHHHHHHHHHHHHHHT---S-HHHHHHHHHHHHHHHHHHHHHHHHHH-THHHHHHHHHHT-TTTS-HHHHHHHTHHHH------HHHHHHHHHHHHSS-HHHH-S--